Protein AF-A0AAW9SD68-F1 (afdb_monomer_lite)

Radius of gyration: 34.57 Å; chains: 1; bounding box: 86×66×109 Å

Sequence (290 aa):
MYHTTVKQLPLLVYLLFLGACGGKEFVKSPIDTLILEMDKEKNFTIILYDMDVEESFSDVYQHKYKLIKEKEDGTPYEEITEWYEVDEGLFNEHQDDMGMEIVSKVDGKVTKQTAPPGYSRYVGNDQYGKWATDSQGKSFWEFYGQYAFMSNMMGLMAGPVYRTYYVNYKYNYRGSRPYYGRTTSSGLPQYGSRSSVVAKQNPNNSFKNRVQSRVTRSSGPSSRTRSGSSSMTSTSQLKHSSPTRSSAGSSYNSGSSANSRSSSSVRTRSGSRYSSGSSTRSRSYSSGGK

Organism: NCBI:txid413964

Foldseek 3Di:
DDDDDPPPPDPVVVVVVPPPCPPDPDDPDVVVVVCVVCLVAQKKWKAQADWAWDDDPDIWTKTKIKMWGADPVRHIDIDIDDIDTDDPVVCVVQVFQHLWTQWIRHRSDIDRATEQFCLVPHFPDVVFFDWDADPVRWTFTDGDPSNNCSCVSSLVVVDTHTPVQSVCCVPPPPPHHHDQTDQDPQRFGCHGLQHVSSCPSCVPGPSSVVVNVVSVVVSPPPPPPPPDDPDDDDDDDDDDDDDDDDDDDDDDDDDDDDDDDDDDDDDDDDDDDDDDDDDDDDDDDDDDDD

pLDDT: mean 72.47, std 25.77, range [28.56, 97.69]

Structure (mmCIF, N/CA/C/O backbone):
data_AF-A0AAW9SD68-F1
#
_entry.id   AF-A0AAW9SD68-F1
#
loop_
_atom_site.group_PDB
_atom_site.id
_atom_site.type_symbol
_atom_site.label_atom_id
_atom_site.label_alt_id
_atom_site.label_comp_id
_atom_site.label_asym_id
_atom_site.label_entity_id
_atom_site.label_seq_id
_atom_site.pdbx_PDB_ins_code
_atom_site.Cartn_x
_atom_site.Cartn_y
_atom_site.Cartn_z
_atom_site.occupancy
_atom_site.B_iso_or_equiv
_atom_site.auth_seq_id
_atom_site.auth_comp_id
_atom_site.auth_asym_id
_atom_site.auth_atom_id
_atom_site.pdbx_PDB_model_num
ATOM 1 N N . MET A 1 1 ? -37.974 -31.276 70.966 1.00 40.56 1 MET A N 1
ATOM 2 C CA . MET A 1 1 ? -36.683 -31.428 70.262 1.00 40.56 1 MET A CA 1
ATOM 3 C C . MET A 1 1 ? -36.821 -30.766 68.903 1.00 40.56 1 MET A C 1
ATOM 5 O O . MET A 1 1 ? -37.573 -31.260 68.077 1.00 40.56 1 MET A O 1
ATOM 9 N N . TYR A 1 2 ? -36.197 -29.602 68.723 1.00 47.94 2 TYR A N 1
ATOM 10 C CA . TYR A 1 2 ? -36.253 -28.828 67.483 1.00 47.94 2 TYR A CA 1
ATOM 11 C C . TYR A 1 2 ? -35.096 -29.256 66.578 1.00 47.94 2 TYR A C 1
ATOM 13 O O . TYR A 1 2 ? -33.941 -29.049 66.938 1.00 47.94 2 TYR A O 1
ATOM 21 N N . HIS A 1 3 ? -35.398 -29.835 65.416 1.00 40.81 3 HIS A N 1
ATOM 22 C CA . HIS A 1 3 ? -34.421 -29.989 64.341 1.00 40.81 3 HIS A CA 1
ATOM 23 C C . HIS A 1 3 ? -34.772 -29.039 63.201 1.00 40.81 3 HIS A C 1
ATOM 25 O O . HIS A 1 3 ? -35.568 -29.338 62.318 1.00 40.81 3 HIS A O 1
ATOM 31 N N . THR A 1 4 ? -34.140 -27.872 63.249 1.00 55.84 4 THR A N 1
ATOM 32 C CA . THR A 1 4 ? -33.939 -26.985 62.108 1.00 55.84 4 THR A CA 1
ATOM 33 C C . THR A 1 4 ? -32.736 -27.504 61.323 1.00 55.84 4 THR A C 1
ATOM 35 O O . THR A 1 4 ? -31.697 -27.777 61.918 1.00 55.84 4 THR A O 1
ATOM 38 N N . THR A 1 5 ? -32.836 -27.621 60.000 1.00 48.69 5 THR A N 1
ATOM 39 C CA . THR A 1 5 ? -31.734 -27.308 59.066 1.00 48.69 5 THR A CA 1
ATOM 40 C C . THR A 1 5 ? -32.271 -27.322 57.637 1.00 48.69 5 THR A C 1
ATOM 42 O O . THR A 1 5 ? -32.296 -28.337 56.946 1.00 48.69 5 THR A O 1
ATOM 45 N N . VAL A 1 6 ? -32.724 -26.150 57.195 1.00 57.59 6 VAL A N 1
ATOM 46 C CA . VAL A 1 6 ? -33.072 -25.865 55.802 1.00 57.59 6 VAL A CA 1
ATOM 47 C C . VAL A 1 6 ? -31.772 -25.839 54.990 1.00 57.59 6 VAL A C 1
ATOM 49 O O . VAL A 1 6 ? -31.065 -24.838 54.954 1.00 57.59 6 VAL A O 1
ATOM 52 N N . LYS A 1 7 ? -31.424 -26.965 54.356 1.00 55.69 7 LYS A N 1
ATOM 53 C CA . LYS A 1 7 ? -30.389 -27.054 53.312 1.00 55.69 7 LYS A CA 1
ATOM 54 C C . LYS A 1 7 ? -31.032 -26.794 51.947 1.00 55.69 7 LYS A C 1
ATOM 56 O O . LYS A 1 7 ? -31.243 -27.714 51.168 1.00 55.69 7 LYS A O 1
ATOM 61 N N . GLN A 1 8 ? -31.385 -25.545 51.675 1.00 55.91 8 GLN A N 1
ATOM 62 C CA . GLN A 1 8 ? -31.920 -25.098 50.380 1.00 55.91 8 GLN A CA 1
ATOM 63 C C . GLN A 1 8 ? -31.126 -23.869 49.928 1.00 55.91 8 GLN A C 1
ATOM 65 O O . GLN A 1 8 ? -31.654 -22.769 49.827 1.00 55.91 8 GLN A O 1
ATOM 70 N N . LEU A 1 9 ? -29.811 -24.025 49.759 1.00 54.88 9 LEU A N 1
ATOM 71 C CA . LEU A 1 9 ? -28.944 -22.947 49.274 1.00 54.88 9 LEU A CA 1
ATOM 72 C C . LEU A 1 9 ? -27.671 -23.476 48.578 1.00 54.88 9 LEU A C 1
ATOM 74 O O . LEU A 1 9 ? -26.560 -23.184 49.009 1.00 54.88 9 LEU A O 1
ATOM 78 N N . PRO A 1 10 ? -27.810 -24.268 47.495 1.00 51.69 10 PRO A N 1
ATOM 79 C CA . PRO A 1 10 ? -26.763 -24.240 46.470 1.00 51.69 10 PRO A CA 1
ATOM 80 C C . PRO A 1 10 ? -27.298 -24.089 45.037 1.00 51.69 10 PRO A C 1
ATOM 82 O O . PRO A 1 10 ? -26.512 -24.123 44.098 1.00 51.69 10 PRO A O 1
ATOM 85 N N . LEU A 1 11 ? -28.611 -23.923 44.835 1.00 50.19 11 LEU A N 1
ATOM 86 C CA . LEU A 1 11 ? -29.196 -23.915 43.484 1.00 50.19 11 LEU A CA 1
ATOM 87 C C . LEU A 1 11 ? -29.270 -22.509 42.856 1.00 50.19 11 LEU A C 1
ATOM 89 O O . LEU A 1 11 ? -29.264 -22.378 41.637 1.00 50.19 11 LEU A O 1
ATOM 93 N N . LEU A 1 12 ? -29.251 -21.448 43.672 1.00 49.81 12 LEU A N 1
ATOM 94 C CA . LEU A 1 12 ? -29.355 -20.061 43.192 1.00 49.81 12 LEU A CA 1
ATOM 95 C C . LEU A 1 12 ? -28.022 -19.482 42.670 1.00 49.81 12 LEU A C 1
ATOM 97 O O . LEU A 1 12 ? -28.025 -18.550 41.875 1.00 49.81 12 LEU A O 1
ATOM 101 N N . VAL A 1 13 ? -26.880 -20.050 43.078 1.00 53.72 13 VAL A N 1
ATOM 102 C CA . VAL A 1 13 ? -25.539 -19.607 42.639 1.00 53.72 13 VAL A CA 1
ATOM 103 C C . VAL A 1 13 ? -25.184 -20.167 41.256 1.00 53.72 13 VAL A C 1
ATOM 105 O O . VAL A 1 13 ? -24.461 -19.529 40.498 1.00 53.72 13 VAL A O 1
ATOM 108 N N . TYR A 1 14 ? -25.745 -21.321 40.880 1.00 48.66 14 TYR A N 1
ATOM 109 C CA . TYR A 1 14 ? -25.496 -21.938 39.573 1.00 48.66 14 TYR A CA 1
ATOM 110 C C . TYR A 1 14 ? -26.257 -21.242 38.429 1.00 48.66 14 TYR A C 1
ATOM 112 O O . TYR A 1 14 ? -25.817 -21.274 37.283 1.00 48.66 14 TYR A O 1
ATOM 120 N N . LEU A 1 15 ? -27.360 -20.546 38.734 1.00 49.62 15 LEU A N 1
ATOM 121 C CA . LEU A 1 15 ? -28.141 -19.801 37.739 1.00 49.62 15 LEU A CA 1
ATOM 122 C C . LEU A 1 15 ? -27.525 -18.436 37.367 1.00 49.62 15 LEU A C 1
ATOM 124 O O . LEU A 1 15 ? -27.866 -17.875 36.330 1.00 49.62 15 LEU A O 1
ATOM 128 N N . LEU A 1 16 ? -26.602 -17.909 38.181 1.00 50.53 16 LEU A N 1
ATOM 129 C CA . LEU A 1 16 ? -25.946 -16.612 37.954 1.00 50.53 16 LEU A CA 1
ATOM 130 C C . LEU A 1 16 ? -24.744 -16.678 36.995 1.00 50.53 16 LEU A C 1
ATOM 132 O O . LEU A 1 16 ? -24.275 -15.639 36.542 1.00 50.53 16 LEU A O 1
ATOM 136 N N . PHE A 1 17 ? -24.272 -17.874 36.629 1.00 52.12 17 PHE A N 1
ATOM 137 C CA . PHE A 1 17 ? -23.142 -18.041 35.703 1.00 52.12 17 PHE A CA 1
ATOM 138 C C . PHE A 1 17 ? -23.535 -18.125 34.218 1.00 52.12 17 PHE A C 1
ATOM 140 O O . PHE A 1 17 ? -22.655 -18.152 33.362 1.00 52.12 17 PHE A O 1
ATOM 147 N N . LEU A 1 18 ? -24.830 -18.124 33.882 1.00 52.09 18 LEU A N 1
ATOM 148 C CA . LEU A 1 18 ? -25.300 -18.242 32.491 1.00 52.09 18 LEU A CA 1
ATOM 149 C C . LEU A 1 18 ? -25.565 -16.891 31.798 1.00 52.09 18 LEU A C 1
ATOM 151 O O . LEU A 1 18 ? -25.911 -16.867 30.622 1.00 52.09 18 LEU A O 1
ATOM 155 N N . GLY A 1 19 ? -25.380 -15.765 32.496 1.00 49.59 19 GLY A N 1
ATOM 156 C CA . GLY A 1 19 ? -25.661 -14.418 31.977 1.00 49.59 19 GLY A CA 1
ATOM 157 C C . GLY A 1 19 ? -24.461 -13.649 31.412 1.00 49.59 19 GLY A C 1
ATOM 158 O O . GLY A 1 19 ? -24.607 -12.477 31.085 1.00 49.59 19 GLY A O 1
ATOM 159 N N . ALA A 1 20 ? -23.274 -14.257 31.314 1.00 45.34 20 ALA A N 1
ATOM 160 C CA . ALA A 1 20 ? -22.038 -13.566 30.923 1.00 45.34 20 ALA A CA 1
ATOM 161 C C . ALA A 1 20 ? -21.628 -13.798 29.456 1.00 45.34 20 ALA A C 1
ATOM 163 O O . ALA A 1 20 ? -20.444 -13.787 29.129 1.00 45.34 20 ALA A O 1
ATOM 164 N N . CYS A 1 21 ? -22.592 -14.001 28.556 1.00 54.06 21 CYS A N 1
ATOM 165 C CA . CYS A 1 21 ? -22.346 -13.913 27.117 1.00 54.06 21 CYS A CA 1
ATOM 166 C C . CYS A 1 21 ? -22.818 -12.537 26.631 1.00 54.06 21 CYS A C 1
ATOM 168 O O . CYS A 1 21 ? -23.859 -12.397 25.996 1.00 54.06 21 CYS A O 1
ATOM 170 N N . GLY A 1 22 ? -22.070 -11.497 27.008 1.00 48.06 22 GLY A N 1
ATOM 171 C CA . GLY A 1 22 ? -22.194 -10.173 26.407 1.00 48.06 22 GLY A CA 1
ATOM 172 C C . GLY A 1 22 ? -21.680 -10.242 24.974 1.00 48.06 22 GLY A C 1
ATOM 173 O O . GLY A 1 22 ? -20.497 -10.021 24.729 1.00 48.06 22 GLY A O 1
ATOM 174 N N . GLY A 1 23 ? -22.546 -10.639 24.042 1.00 49.16 23 GLY A N 1
ATOM 175 C CA . GLY A 1 23 ? -22.230 -10.635 22.621 1.00 49.16 23 GLY A CA 1
ATOM 176 C C . GLY A 1 23 ? -22.002 -9.198 22.167 1.00 49.16 23 GLY A C 1
ATOM 177 O O . GLY A 1 23 ? -22.942 -8.407 22.167 1.00 49.16 23 GLY A O 1
ATOM 178 N N . LYS A 1 24 ? -20.758 -8.855 21.815 1.00 57.75 24 LYS A N 1
ATOM 179 C CA . LYS A 1 24 ? -20.466 -7.622 21.077 1.00 57.75 24 LYS A CA 1
ATOM 180 C C . LYS A 1 24 ? -21.286 -7.662 19.780 1.00 57.75 24 LYS A C 1
ATOM 182 O O . LYS A 1 24 ? -21.306 -8.690 19.102 1.00 57.75 24 LYS A O 1
ATOM 187 N N . GLU A 1 25 ? -22.005 -6.584 19.487 1.00 59.59 25 GLU A N 1
ATOM 188 C CA . GLU A 1 25 ? -22.801 -6.447 18.268 1.00 59.59 25 GLU A CA 1
ATOM 189 C C . GLU A 1 25 ? -21.899 -6.656 17.043 1.00 59.59 25 GLU A C 1
ATOM 191 O O . GLU A 1 25 ? -20.779 -6.147 16.988 1.00 59.59 25 GLU A O 1
ATOM 196 N N . PHE A 1 26 ? -22.344 -7.474 16.087 1.00 66.44 26 PHE A N 1
ATOM 197 C CA . PHE A 1 26 ? -21.574 -7.730 14.874 1.00 66.44 26 PHE A CA 1
ATOM 198 C C . PHE A 1 26 ? -21.591 -6.474 13.999 1.00 66.44 26 PHE A C 1
ATOM 200 O O . PHE A 1 26 ? -22.588 -6.183 13.337 1.00 66.44 26 PHE A O 1
ATOM 207 N N . VAL A 1 27 ? -20.480 -5.742 13.981 1.00 68.44 27 VAL A N 1
ATOM 208 C CA . VAL A 1 27 ? -20.281 -4.613 13.070 1.00 68.44 27 VAL A CA 1
ATOM 209 C C . VAL A 1 27 ? -19.807 -5.165 11.728 1.00 68.44 27 VAL A C 1
ATOM 211 O O . VAL A 1 27 ? -18.790 -5.853 11.639 1.00 68.44 27 VAL A O 1
ATOM 214 N N . LYS A 1 28 ? -20.561 -4.897 10.657 1.00 80.62 28 LYS A N 1
ATOM 215 C CA . LYS A 1 28 ? -20.176 -5.319 9.306 1.00 80.62 28 LYS A CA 1
ATOM 216 C C . LYS A 1 28 ? -18.882 -4.607 8.904 1.00 80.62 28 LYS A C 1
ATOM 218 O O . LYS A 1 28 ? -18.834 -3.381 8.911 1.00 80.62 28 LYS A O 1
ATOM 223 N N . SER A 1 29 ? -17.873 -5.367 8.474 1.00 91.38 29 SER A N 1
ATOM 224 C CA . SER A 1 29 ? -16.600 -4.791 8.034 1.00 91.38 29 SER A CA 1
ATOM 225 C C . SER A 1 29 ? -16.807 -3.798 6.875 1.00 91.38 29 SER A C 1
ATOM 227 O O . SER A 1 29 ? -17.372 -4.172 5.834 1.00 91.38 29 SER A O 1
ATOM 229 N N . PRO A 1 30 ? -16.333 -2.542 6.989 1.00 94.62 30 PRO A N 1
ATOM 230 C CA . PRO A 1 30 ? -16.399 -1.584 5.887 1.00 94.62 30 PRO A CA 1
ATOM 231 C C . PRO A 1 30 ? -15.562 -2.042 4.687 1.00 94.62 30 PRO A C 1
ATOM 233 O O . PRO A 1 30 ? -15.932 -1.767 3.551 1.00 94.62 30 PRO A O 1
ATOM 236 N N . ILE A 1 31 ? -14.497 -2.820 4.911 1.00 95.69 31 ILE A N 1
ATOM 237 C CA . ILE A 1 31 ? -13.671 -3.394 3.839 1.00 95.69 31 ILE A CA 1
ATOM 238 C C . ILE A 1 31 ? -14.511 -4.313 2.946 1.00 95.69 31 ILE A C 1
ATOM 240 O O . ILE A 1 31 ? -14.433 -4.221 1.723 1.00 95.69 31 ILE A O 1
ATOM 244 N N . ASP A 1 32 ? -15.343 -5.173 3.539 1.00 95.81 32 ASP A N 1
ATOM 245 C CA . ASP A 1 32 ? -16.224 -6.065 2.776 1.00 95.81 32 ASP A CA 1
ATOM 246 C C . ASP A 1 32 ? -17.269 -5.287 1.980 1.00 95.81 32 ASP A C 1
ATOM 248 O O . ASP A 1 32 ? -17.587 -5.649 0.849 1.00 95.81 32 ASP A O 1
ATOM 252 N N . THR A 1 33 ? -17.776 -4.194 2.549 1.00 95.88 33 THR A N 1
ATOM 253 C CA . THR A 1 33 ? -18.722 -3.314 1.857 1.00 95.88 33 THR A CA 1
ATOM 254 C C . THR A 1 33 ? -18.059 -2.640 0.653 1.00 95.88 33 THR A C 1
ATOM 256 O O . THR A 1 33 ? -18.592 -2.735 -0.449 1.00 95.88 33 THR A O 1
ATOM 259 N N . LEU A 1 34 ? -16.851 -2.093 0.817 1.00 97.44 34 LEU A N 1
ATOM 260 C CA . LEU A 1 34 ? -16.075 -1.492 -0.273 1.00 97.44 34 LEU A CA 1
ATOM 261 C C . LEU A 1 34 ? -15.740 -2.499 -1.388 1.00 97.44 34 LEU A C 1
ATOM 263 O O . LEU A 1 34 ? -15.820 -2.165 -2.569 1.00 97.44 34 LEU A O 1
ATOM 267 N N . ILE A 1 35 ? -15.389 -3.744 -1.040 1.00 97.44 35 ILE A N 1
ATOM 268 C CA . ILE A 1 35 ? -15.138 -4.808 -2.030 1.00 97.44 35 ILE A CA 1
ATOM 269 C C . ILE A 1 35 ? -16.389 -5.075 -2.875 1.00 97.44 35 ILE A C 1
ATOM 271 O O . ILE A 1 35 ? -16.274 -5.236 -4.090 1.00 97.44 35 ILE A O 1
ATOM 275 N N . LEU A 1 36 ? -17.564 -5.135 -2.243 1.00 96.56 36 LEU A N 1
ATOM 276 C CA . LEU A 1 36 ? -18.834 -5.389 -2.927 1.00 96.56 36 LEU A CA 1
ATOM 277 C C . LEU A 1 36 ? -19.251 -4.212 -3.816 1.00 96.56 36 LEU A C 1
ATOM 279 O O . LEU A 1 36 ? -19.691 -4.423 -4.944 1.00 96.56 36 LEU A O 1
ATOM 283 N N . GLU A 1 37 ? -19.088 -2.978 -3.339 1.00 96.31 37 GLU A N 1
ATOM 284 C CA . GLU A 1 37 ? -19.387 -1.766 -4.112 1.00 96.31 37 GLU A CA 1
ATOM 285 C C . GLU A 1 37 ? -18.522 -1.663 -5.376 1.00 96.31 37 GLU A C 1
ATOM 287 O O . GLU A 1 37 ? -19.006 -1.265 -6.436 1.00 96.31 37 GLU A O 1
ATOM 292 N N . MET A 1 38 ? -17.262 -2.095 -5.286 1.00 96.50 38 MET A N 1
ATOM 293 C CA . MET A 1 38 ? -16.314 -2.124 -6.401 1.00 96.50 38 MET A CA 1
ATOM 294 C C . MET A 1 38 ? -16.294 -3.463 -7.155 1.00 96.50 38 MET A C 1
ATOM 296 O O . MET A 1 38 ? -15.348 -3.734 -7.893 1.00 96.50 38 MET A O 1
ATOM 300 N N . ASP A 1 39 ? -17.302 -4.332 -7.020 1.00 95.62 39 ASP A N 1
ATOM 301 C CA . ASP A 1 39 ? -17.252 -5.663 -7.647 1.00 95.62 39 ASP A CA 1
ATOM 302 C C . ASP A 1 39 ? -17.138 -5.604 -9.184 1.00 95.62 39 ASP A C 1
ATOM 304 O O . ASP A 1 39 ? -16.442 -6.415 -9.800 1.00 95.62 39 ASP A O 1
ATOM 308 N N . LYS A 1 40 ? -17.734 -4.584 -9.808 1.00 94.69 40 LYS A N 1
ATOM 309 C CA . LYS A 1 40 ? -17.635 -4.357 -11.260 1.00 94.69 40 LYS A CA 1
ATOM 310 C C . LYS A 1 40 ? -16.232 -3.951 -11.715 1.00 94.69 40 LYS A C 1
ATOM 312 O O . LYS A 1 40 ? -15.909 -4.118 -12.889 1.00 94.69 40 LYS A O 1
ATOM 317 N N . GLU A 1 41 ? -15.403 -3.443 -10.808 1.00 94.62 41 GLU A N 1
ATOM 318 C CA . GLU A 1 41 ? -14.031 -3.074 -11.121 1.00 94.62 41 GLU A CA 1
ATOM 319 C C . GLU A 1 41 ? -13.200 -4.336 -11.355 1.00 94.62 41 GLU A C 1
ATOM 321 O O . GLU A 1 41 ? -13.146 -5.257 -10.527 1.00 94.62 41 GLU A O 1
ATOM 326 N N . LYS A 1 42 ? -12.508 -4.380 -12.497 1.00 93.88 42 LYS A N 1
ATOM 327 C CA . LYS A 1 42 ? -11.589 -5.481 -12.806 1.00 93.88 42 LYS A CA 1
ATOM 328 C C . LYS A 1 42 ? -10.365 -5.448 -11.889 1.00 93.88 42 LYS A C 1
ATOM 330 O O . LYS A 1 42 ? -9.875 -6.507 -11.485 1.00 93.88 42 LYS A O 1
ATOM 335 N N . ASN A 1 43 ? -9.894 -4.240 -11.579 1.00 95.19 43 ASN A N 1
ATOM 336 C CA . ASN A 1 43 ? -8.716 -3.980 -10.769 1.00 95.19 43 ASN A CA 1
ATOM 337 C C . ASN A 1 43 ? -9.007 -2.882 -9.744 1.00 95.19 43 ASN A C 1
ATOM 339 O O . ASN A 1 43 ? -9.491 -1.814 -10.109 1.00 95.19 43 ASN A O 1
ATOM 343 N N . PHE A 1 44 ? -8.655 -3.122 -8.482 1.00 97.00 44 PHE A N 1
ATOM 344 C CA . PHE A 1 44 ? -8.626 -2.074 -7.464 1.00 97.00 44 PHE A CA 1
ATOM 345 C C . PHE A 1 44 ? -7.626 -2.399 -6.355 1.00 97.00 44 PHE A C 1
ATOM 347 O O . PHE A 1 44 ? -7.278 -3.559 -6.136 1.00 97.00 44 PHE A O 1
ATOM 354 N N . THR A 1 45 ? -7.219 -1.383 -5.605 1.00 97.38 45 THR A N 1
ATOM 355 C CA . THR A 1 45 ? -6.451 -1.527 -4.365 1.00 97.38 45 THR A CA 1
ATOM 356 C C . THR A 1 45 ? -7.125 -0.719 -3.264 1.00 97.38 45 THR A C 1
ATOM 358 O O . THR A 1 45 ? -7.473 0.438 -3.482 1.00 97.38 45 THR A O 1
ATOM 361 N N . ILE A 1 46 ? -7.271 -1.305 -2.076 1.00 97.69 46 ILE A N 1
ATOM 362 C CA . ILE A 1 46 ? -7.671 -0.605 -0.852 1.00 97.69 46 ILE A CA 1
ATOM 363 C C . ILE A 1 46 ? -6.426 -0.457 0.015 1.00 97.69 46 ILE A C 1
ATOM 365 O O . ILE A 1 46 ? -5.844 -1.450 0.459 1.00 97.69 46 ILE A O 1
ATOM 369 N N . ILE A 1 47 ? -6.018 0.787 0.238 1.00 96.69 47 ILE A N 1
ATOM 370 C CA . ILE A 1 47 ? -4.930 1.160 1.138 1.00 96.69 47 ILE A CA 1
ATOM 371 C C . ILE A 1 47 ? -5.543 1.648 2.446 1.00 96.69 47 ILE A C 1
ATOM 373 O O . ILE A 1 47 ? -6.440 2.495 2.423 1.00 96.69 47 ILE A O 1
ATOM 377 N N . LEU A 1 48 ? -5.040 1.159 3.579 1.00 96.31 48 LEU A N 1
ATOM 378 C CA . LEU A 1 48 ? -5.372 1.720 4.885 1.00 96.31 48 LEU A CA 1
ATOM 379 C C . LEU A 1 48 ? -4.714 3.093 4.999 1.00 96.31 48 LEU A C 1
ATOM 381 O O . LEU A 1 48 ? -3.518 3.207 5.250 1.00 96.31 48 LEU A O 1
ATOM 385 N N . TYR A 1 49 ? -5.477 4.137 4.709 1.00 94.25 49 TYR A N 1
ATOM 386 C CA . TYR A 1 49 ? -4.948 5.485 4.562 1.00 94.25 49 TYR A CA 1
ATOM 387 C C . TYR A 1 49 ? -4.678 6.132 5.913 1.00 94.25 49 TYR A C 1
ATOM 389 O O . TYR A 1 49 ? -3.644 6.778 6.083 1.00 94.25 49 TYR A O 1
ATOM 397 N N . ASP A 1 50 ? -5.595 5.948 6.860 1.00 93.06 50 ASP A N 1
ATOM 398 C CA . ASP A 1 50 ? -5.446 6.452 8.216 1.00 93.06 50 ASP A CA 1
ATOM 399 C C . ASP A 1 50 ? -6.251 5.620 9.225 1.00 93.06 50 ASP A C 1
ATOM 401 O O . ASP A 1 50 ? -7.155 4.871 8.849 1.00 93.06 50 ASP A O 1
ATOM 405 N N . MET A 1 51 ? -5.908 5.747 10.505 1.00 92.19 51 MET A N 1
ATOM 406 C CA . MET A 1 51 ? -6.610 5.105 11.622 1.00 92.19 51 MET A CA 1
ATOM 407 C C . MET A 1 51 ? -6.689 6.074 12.795 1.00 92.19 51 MET A C 1
ATOM 409 O O . MET A 1 51 ? -5.723 6.798 13.043 1.00 92.19 51 MET A O 1
ATOM 413 N N . ASP A 1 52 ? -7.786 6.059 13.545 1.00 91.88 52 ASP A N 1
ATOM 414 C CA . ASP A 1 52 ? -7.870 6.774 14.817 1.00 91.88 52 ASP A CA 1
ATOM 415 C C . ASP A 1 52 ? -8.698 6.007 15.851 1.00 91.88 52 ASP A C 1
ATOM 417 O O . ASP A 1 52 ? -9.467 5.104 15.517 1.00 91.88 52 ASP A O 1
ATOM 421 N N . VAL A 1 53 ? -8.499 6.358 17.118 1.00 89.88 53 VAL A N 1
ATOM 422 C CA . VAL A 1 53 ? -9.338 5.896 18.223 1.00 89.88 53 VAL A CA 1
ATOM 423 C C . VAL A 1 53 ? -9.706 7.080 19.102 1.00 89.88 53 VAL A C 1
ATOM 425 O O . VAL A 1 53 ? -8.824 7.733 19.682 1.00 89.88 53 VAL A O 1
ATOM 428 N N . GLU A 1 54 ? -11.008 7.338 19.186 1.00 87.75 54 GLU A N 1
ATOM 429 C CA . GLU A 1 54 ? -11.597 8.313 20.095 1.00 87.75 54 GLU A CA 1
ATOM 430 C C . GLU A 1 54 ? -11.806 7.639 21.456 1.00 87.75 54 GLU A C 1
ATOM 432 O O . GLU A 1 54 ? -12.689 6.800 21.626 1.00 87.75 54 GLU A O 1
ATOM 437 N N . GLU A 1 55 ? -10.949 7.981 22.421 1.00 82.44 55 GLU A N 1
ATOM 438 C CA . GLU A 1 55 ? -11.029 7.467 23.791 1.00 82.44 55 GLU A CA 1
ATOM 439 C C . GLU A 1 55 ? -12.070 8.289 24.576 1.00 82.44 55 GLU A C 1
ATOM 441 O O . GLU A 1 55 ? -11.887 9.486 24.816 1.00 82.44 55 GLU A O 1
ATOM 446 N N . SER A 1 56 ? -13.175 7.652 24.967 1.00 81.06 56 SER A N 1
ATOM 447 C CA . SER A 1 56 ? -14.259 8.253 25.761 1.00 81.06 56 SER A CA 1
ATOM 448 C C . SER A 1 56 ? -14.751 7.252 26.820 1.00 81.06 56 SER A C 1
ATOM 450 O O . SER A 1 56 ? -13.979 6.434 27.310 1.00 81.06 56 SER A O 1
ATOM 452 N N . PHE A 1 57 ? -16.028 7.290 27.213 1.00 76.94 57 PHE A N 1
ATOM 453 C CA . PHE A 1 57 ? -16.628 6.245 28.060 1.00 76.94 57 PHE A CA 1
ATOM 454 C C . PHE A 1 57 ? -16.725 4.882 27.349 1.00 76.94 57 PHE A C 1
ATOM 456 O O . PHE A 1 57 ? -16.789 3.850 28.015 1.00 76.94 57 PHE A O 1
ATOM 463 N N . SER A 1 58 ? -16.726 4.889 26.014 1.00 83.62 58 SER A N 1
ATOM 464 C CA . SER A 1 58 ? -16.533 3.733 25.139 1.00 83.62 58 SER A CA 1
ATOM 465 C C . SER A 1 58 ? -15.595 4.160 24.018 1.00 83.62 58 SER A C 1
ATOM 467 O O . SER A 1 58 ? -15.796 5.235 23.449 1.00 83.62 58 SER A O 1
ATOM 469 N N . ASP A 1 59 ? -14.594 3.338 23.715 1.00 88.06 59 ASP A N 1
ATOM 470 C CA . ASP A 1 59 ? -13.671 3.599 22.612 1.00 88.06 59 ASP A CA 1
ATOM 471 C C . ASP A 1 59 ? -14.402 3.456 21.272 1.00 88.06 59 ASP A C 1
ATOM 473 O O . ASP A 1 59 ? -15.147 2.493 21.070 1.00 88.06 59 ASP A O 1
ATOM 477 N N . VAL A 1 60 ? -14.169 4.401 20.360 1.00 90.25 60 VAL A N 1
ATOM 478 C CA . VAL A 1 60 ? -14.646 4.337 18.971 1.00 90.25 60 VAL A CA 1
ATOM 479 C C . VAL A 1 60 ? -13.437 4.188 18.058 1.00 90.25 60 VAL A C 1
ATOM 481 O O . VAL A 1 60 ? -12.595 5.085 17.975 1.00 90.25 60 VAL A O 1
ATOM 484 N N . TYR A 1 61 ? -13.341 3.043 17.384 1.00 92.25 61 TYR A N 1
ATOM 485 C CA . TYR A 1 61 ? -12.248 2.728 16.468 1.00 92.25 61 TYR A CA 1
ATOM 486 C C . TYR A 1 61 ? -12.637 3.104 15.045 1.00 92.25 61 TYR A C 1
ATOM 488 O O . TYR A 1 61 ? -13.717 2.753 14.575 1.00 92.25 61 TYR A O 1
ATOM 496 N N . GLN A 1 62 ? -11.753 3.806 14.341 1.00 94.00 62 GLN A N 1
ATOM 497 C CA . GLN A 1 62 ? -12.054 4.344 13.021 1.00 94.00 62 GLN A CA 1
ATOM 498 C C . GLN A 1 62 ? -10.935 4.061 12.026 1.00 94.00 62 GLN A C 1
ATOM 500 O O . GLN A 1 62 ? -9.751 4.224 12.329 1.00 94.00 62 GLN A O 1
ATOM 505 N N . HIS A 1 63 ? -11.317 3.703 10.802 1.00 95.81 63 HIS A N 1
ATOM 506 C CA . HIS A 1 63 ? -10.424 3.578 9.653 1.00 95.81 63 HIS A CA 1
ATOM 507 C C . HIS A 1 63 ? -10.808 4.564 8.550 1.00 95.81 63 HIS A C 1
ATOM 509 O O . HIS A 1 63 ? -11.985 4.833 8.310 1.00 95.81 63 HIS A O 1
ATOM 515 N N . LYS A 1 64 ? -9.802 5.035 7.816 1.00 95.94 64 LYS A N 1
ATOM 516 C CA . LYS A 1 64 ? -9.956 5.782 6.568 1.00 95.94 64 LYS A CA 1
ATOM 517 C C . LYS A 1 64 ? -9.206 5.060 5.464 1.00 95.94 64 LYS A C 1
ATOM 519 O O . LYS A 1 64 ? -8.076 4.617 5.676 1.00 95.94 64 LYS A O 1
ATOM 524 N N . TYR A 1 65 ? -9.793 4.969 4.276 1.00 96.94 65 TYR A N 1
ATOM 525 C CA . TYR A 1 65 ? -9.214 4.212 3.172 1.00 96.94 65 TYR A CA 1
ATOM 526 C C . TYR A 1 65 ? -8.886 5.108 1.981 1.00 96.94 65 TYR A C 1
ATOM 528 O O . TYR A 1 65 ? -9.536 6.121 1.728 1.00 96.94 65 TYR A O 1
ATOM 536 N N . LYS A 1 66 ? -7.861 4.707 1.231 1.00 96.19 66 LYS A N 1
ATOM 537 C CA . LYS A 1 66 ? -7.571 5.226 -0.103 1.00 96.19 66 LYS A CA 1
ATOM 538 C C . LYS A 1 66 ? -7.808 4.101 -1.097 1.00 96.19 66 LYS A C 1
ATOM 540 O O . LYS A 1 66 ? -7.170 3.052 -1.018 1.00 96.19 66 LYS A O 1
ATOM 545 N N . LEU A 1 67 ? -8.708 4.339 -2.034 1.00 97.12 67 LEU A N 1
ATOM 546 C CA . LEU A 1 67 ? -9.048 3.427 -3.111 1.00 97.12 67 LEU A CA 1
ATOM 547 C C . LEU A 1 67 ? -8.234 3.820 -4.338 1.00 97.12 67 LEU A C 1
ATOM 549 O O . LEU A 1 67 ? -8.218 4.988 -4.712 1.00 97.12 67 LEU A O 1
ATOM 553 N N . ILE A 1 68 ? -7.569 2.859 -4.969 1.00 96.38 68 ILE A N 1
ATOM 554 C CA . ILE A 1 68 ? -6.949 3.043 -6.283 1.00 96.38 68 ILE A CA 1
ATOM 555 C C . ILE A 1 68 ? -7.722 2.187 -7.276 1.00 96.38 68 ILE A C 1
ATOM 557 O O . ILE A 1 68 ? -7.749 0.966 -7.132 1.00 96.38 68 ILE A O 1
ATOM 561 N N . LYS A 1 69 ? -8.314 2.826 -8.282 1.00 95.50 69 LYS A N 1
ATOM 562 C CA . LYS A 1 69 ? -9.096 2.198 -9.359 1.00 95.50 69 LYS A CA 1
ATOM 563 C C . LYS A 1 69 ? -8.491 2.545 -10.717 1.00 95.50 69 LYS A C 1
ATOM 565 O O . LYS A 1 69 ? -7.619 3.409 -10.803 1.00 95.50 69 LYS A O 1
ATOM 570 N N . GLU A 1 70 ? -8.951 1.890 -11.776 1.00 93.94 70 GLU A N 1
ATOM 571 C CA . GLU A 1 70 ? -8.547 2.172 -13.158 1.00 93.94 70 GLU A CA 1
ATOM 572 C C . GLU A 1 70 ? -9.737 2.764 -13.929 1.00 93.94 70 GLU A C 1
ATOM 574 O O . GLU A 1 70 ? -10.871 2.322 -13.768 1.00 93.94 70 GLU A O 1
ATOM 579 N N . LYS A 1 71 ? -9.501 3.789 -14.753 1.00 92.75 71 LYS A N 1
ATOM 580 C CA . LYS A 1 71 ? -10.495 4.261 -15.730 1.00 92.75 71 LYS A CA 1
ATOM 581 C C . LYS A 1 71 ? -10.627 3.249 -16.874 1.00 92.75 71 LYS A C 1
ATOM 583 O O . LYS A 1 71 ? -9.814 2.336 -16.997 1.00 92.75 71 LYS A O 1
ATOM 588 N N . GLU A 1 72 ? -11.593 3.456 -17.769 1.00 89.19 72 GLU A N 1
ATOM 589 C CA . GLU A 1 72 ? -11.772 2.613 -18.964 1.00 89.19 72 GLU A CA 1
ATOM 590 C C . GLU A 1 72 ? -10.514 2.533 -19.848 1.00 89.19 72 GLU A C 1
ATOM 592 O O . GLU A 1 72 ? -10.246 1.499 -20.455 1.00 89.19 72 GLU A O 1
ATOM 597 N N . ASP A 1 73 ? -9.706 3.598 -19.878 1.00 88.44 73 ASP A N 1
ATOM 598 C CA . ASP A 1 73 ? -8.432 3.658 -20.607 1.00 88.44 73 ASP A CA 1
ATOM 599 C C . ASP A 1 73 ? -7.247 3.003 -19.861 1.00 88.44 73 ASP A C 1
ATOM 601 O O . ASP A 1 73 ? -6.116 3.018 -20.347 1.00 88.44 73 ASP A O 1
ATOM 605 N N . GLY A 1 74 ? -7.489 2.424 -18.680 1.00 86.25 74 GLY A N 1
ATOM 606 C CA . GLY A 1 74 ? -6.483 1.792 -17.826 1.00 86.25 74 GLY A CA 1
ATOM 607 C C . GLY A 1 74 ? -5.682 2.761 -16.951 1.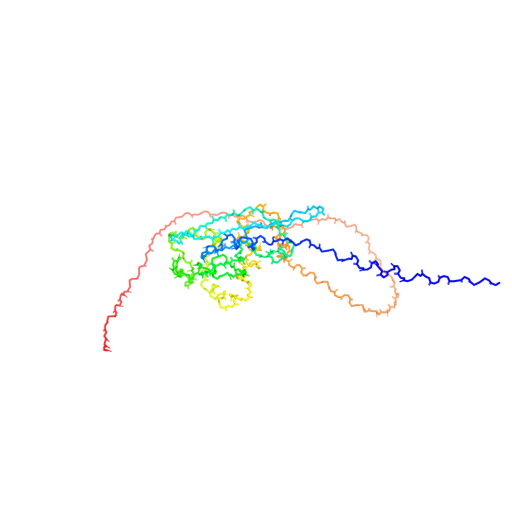00 86.25 74 GLY A C 1
ATOM 608 O O . GLY A 1 74 ? -4.789 2.318 -16.221 1.00 86.25 74 GLY A O 1
ATOM 609 N N . THR A 1 75 ? -5.976 4.065 -16.992 1.00 91.06 75 THR A N 1
ATOM 610 C CA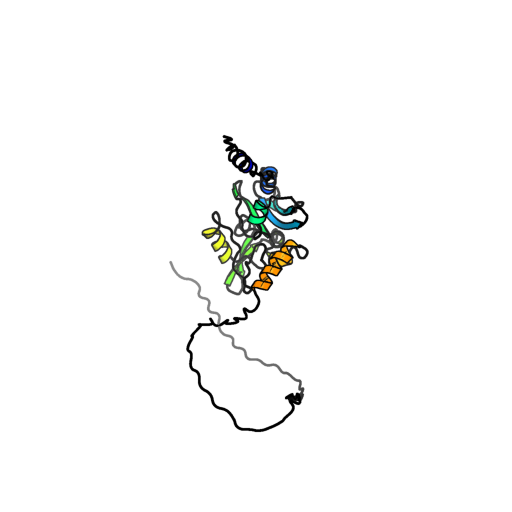 . THR A 1 75 ? -5.299 5.075 -16.170 1.00 91.06 75 THR A CA 1
ATOM 611 C C . THR A 1 75 ? -5.714 4.942 -14.703 1.00 91.06 75 THR A C 1
ATOM 613 O O . THR A 1 75 ? -6.905 5.071 -14.398 1.00 91.06 75 THR A O 1
ATOM 616 N N . PRO A 1 76 ? -4.764 4.746 -13.769 1.00 94.12 76 PRO A N 1
ATOM 617 C CA . PRO A 1 76 ? -5.082 4.684 -12.349 1.00 94.12 76 PRO A CA 1
ATOM 618 C C . PRO A 1 76 ? -5.524 6.040 -11.787 1.00 94.12 76 PRO A C 1
ATOM 620 O O . PRO A 1 76 ? -4.982 7.080 -12.162 1.00 94.12 76 PRO A O 1
ATOM 623 N N . TYR A 1 77 ? -6.461 6.036 -10.844 1.00 94.62 77 TYR A N 1
ATOM 624 C CA . TYR A 1 77 ? -6.865 7.217 -10.081 1.00 94.62 77 TYR A CA 1
ATOM 625 C C . TYR A 1 77 ? -7.149 6.851 -8.622 1.00 94.62 77 TYR A C 1
ATOM 627 O O . TYR A 1 77 ? -7.463 5.697 -8.322 1.00 94.62 77 TYR A O 1
ATOM 635 N N . GLU A 1 78 ? -7.019 7.832 -7.724 1.00 94.94 78 GLU A N 1
ATOM 636 C CA . GLU A 1 78 ? -7.298 7.658 -6.297 1.00 94.94 78 GLU A CA 1
ATOM 637 C C . GLU A 1 78 ? -8.608 8.313 -5.862 1.00 94.94 78 GLU A C 1
ATOM 639 O O . GLU A 1 78 ? -9.023 9.338 -6.401 1.00 94.94 78 GLU A O 1
ATOM 644 N N . GLU A 1 79 ? -9.216 7.725 -4.839 1.00 96.00 79 GLU A N 1
ATOM 645 C CA . GLU A 1 79 ? -10.354 8.258 -4.101 1.00 96.00 79 GLU A CA 1
ATOM 646 C C . GLU A 1 79 ? -10.110 8.017 -2.608 1.00 96.00 79 GLU A C 1
ATOM 648 O O . GLU A 1 79 ? -9.723 6.918 -2.209 1.00 96.00 79 GLU A O 1
ATOM 653 N N . ILE A 1 80 ? -10.282 9.044 -1.777 1.00 95.56 80 ILE A N 1
ATOM 654 C CA . ILE A 1 80 ? -10.157 8.923 -0.320 1.00 95.56 80 ILE A CA 1
ATOM 655 C C . ILE A 1 80 ? -11.565 8.842 0.253 1.00 95.56 80 ILE A C 1
ATOM 657 O O . ILE A 1 80 ? -12.395 9.697 -0.041 1.00 95.56 80 ILE A O 1
ATOM 661 N N . THR A 1 81 ? -11.818 7.828 1.071 1.00 97.00 81 THR A N 1
ATOM 662 C CA . THR A 1 81 ? -13.125 7.631 1.693 1.00 97.00 81 THR A CA 1
ATOM 663 C C . THR A 1 81 ? -13.341 8.583 2.864 1.00 97.00 81 THR A C 1
ATOM 665 O O . THR A 1 81 ? -12.395 9.167 3.398 1.00 97.00 81 THR A O 1
ATOM 668 N N . GLU A 1 82 ? -14.580 8.658 3.341 1.00 95.75 82 GLU A N 1
ATOM 669 C CA . GLU A 1 82 ? -14.860 9.137 4.695 1.00 95.75 82 GLU A CA 1
ATOM 670 C C . GLU A 1 82 ? -14.315 8.161 5.755 1.00 95.75 82 GLU A C 1
ATOM 672 O O . GLU A 1 82 ? -13.791 7.084 5.438 1.00 95.75 82 GLU A O 1
ATOM 677 N N . TRP A 1 83 ? -14.392 8.564 7.023 1.00 95.38 83 TRP A N 1
ATOM 678 C CA . TRP A 1 83 ? -14.084 7.689 8.152 1.00 95.38 83 TRP A CA 1
ATOM 679 C C . TRP A 1 83 ? -15.180 6.637 8.333 1.00 95.38 83 TRP A C 1
ATOM 681 O O . TRP A 1 83 ? -16.367 6.957 8.303 1.00 95.38 83 TRP A O 1
ATOM 691 N N . TYR A 1 84 ? -14.770 5.394 8.561 1.00 95.56 84 TYR A N 1
ATOM 692 C CA . TYR A 1 84 ? -15.653 4.296 8.933 1.00 95.56 84 TYR A CA 1
ATOM 693 C C . TYR A 1 84 ? -15.348 3.857 10.352 1.00 95.56 84 TYR A C 1
ATOM 695 O O . TYR A 1 84 ? -14.189 3.591 10.674 1.00 95.56 84 TYR A O 1
ATOM 703 N N . GLU A 1 85 ? -16.389 3.716 11.164 1.00 94.00 85 GLU A N 1
ATOM 704 C CA . GLU A 1 85 ? -16.289 2.976 12.414 1.00 94.00 85 GLU A CA 1
ATOM 705 C C . GLU A 1 85 ? -16.018 1.495 12.113 1.00 94.00 85 GLU A C 1
ATOM 707 O O . GLU A 1 85 ? -16.575 0.912 11.176 1.00 94.00 85 GLU A O 1
ATOM 712 N N . VAL A 1 86 ? -15.114 0.904 12.882 1.00 93.62 86 VAL A N 1
ATOM 713 C CA . VAL A 1 86 ? -14.730 -0.503 12.795 1.00 93.62 86 VAL A CA 1
ATOM 714 C C . VAL A 1 86 ? -14.800 -1.132 14.174 1.00 93.62 86 VAL A C 1
ATOM 716 O O . VAL A 1 86 ? -14.693 -0.450 15.191 1.00 93.62 86 VAL A O 1
ATOM 719 N N . ASP A 1 87 ? -14.949 -2.450 14.224 1.00 92.06 87 ASP A N 1
ATOM 720 C CA . ASP A 1 87 ? -14.787 -3.151 15.485 1.00 92.06 87 ASP A CA 1
ATOM 721 C C . ASP A 1 87 ? -13.314 -3.156 15.935 1.00 92.06 87 ASP A C 1
ATOM 723 O O . ASP A 1 87 ? -12.371 -3.076 15.141 1.00 92.06 87 ASP A O 1
ATOM 727 N N . GLU A 1 88 ? -13.124 -3.296 17.244 1.00 91.06 88 GLU A N 1
ATOM 728 C CA . GLU A 1 88 ? -11.813 -3.369 17.894 1.00 91.06 88 GLU A CA 1
ATOM 729 C C . GLU A 1 88 ? -10.914 -4.477 17.310 1.00 91.06 88 GLU A C 1
ATOM 731 O O . GLU A 1 88 ? -9.692 -4.326 17.248 1.00 91.06 88 GLU A O 1
ATOM 736 N N . GLY A 1 89 ? -11.496 -5.606 16.890 1.00 92.00 89 GLY A N 1
ATOM 737 C CA . GLY A 1 89 ? -10.756 -6.731 16.325 1.00 92.00 89 GLY A CA 1
ATOM 738 C C . GLY A 1 89 ? -10.107 -6.354 15.000 1.00 92.00 89 GLY A C 1
ATOM 739 O O . GLY A 1 89 ? -8.893 -6.508 14.850 1.00 92.00 89 GLY A O 1
ATOM 740 N N . LEU A 1 90 ? -10.896 -5.786 14.086 1.00 93.44 90 LEU A N 1
ATOM 741 C CA . LEU A 1 90 ? -10.413 -5.302 12.794 1.00 93.44 90 LEU A CA 1
ATOM 742 C C . LEU A 1 90 ? -9.395 -4.162 12.945 1.00 93.44 90 LEU A C 1
ATOM 744 O O . LEU A 1 90 ? -8.405 -4.110 12.213 1.00 93.44 90 LEU A O 1
ATOM 748 N N . PHE A 1 91 ? -9.607 -3.266 13.913 1.00 94.31 91 PHE A N 1
ATOM 749 C CA . PHE A 1 91 ? -8.651 -2.204 14.224 1.00 94.31 91 PHE A CA 1
ATOM 750 C C . PHE A 1 91 ? -7.301 -2.765 14.682 1.00 94.31 91 PHE A C 1
ATOM 752 O O . PHE A 1 91 ?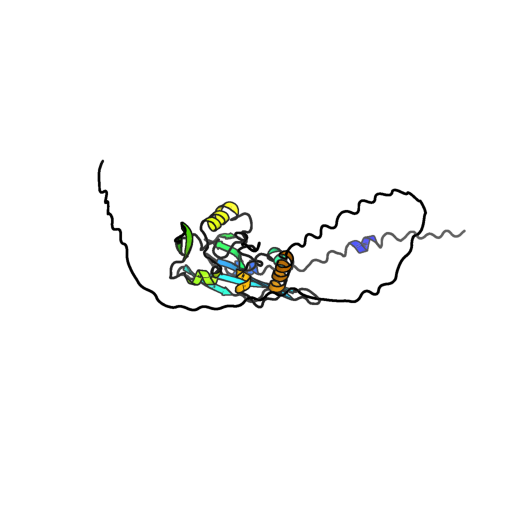 -6.243 -2.382 14.177 1.00 94.31 91 PHE A O 1
ATOM 759 N N . ASN A 1 92 ? -7.327 -3.715 15.618 1.00 93.38 92 ASN A N 1
ATOM 760 C CA . ASN A 1 92 ? -6.123 -4.332 16.164 1.00 93.38 92 ASN A CA 1
ATOM 761 C C . ASN A 1 92 ? -5.385 -5.207 15.144 1.00 93.38 92 ASN A C 1
ATOM 763 O O . ASN A 1 92 ? -4.152 -5.249 15.178 1.00 93.38 92 ASN A O 1
ATOM 767 N N . GLU A 1 93 ? -6.110 -5.879 14.245 1.00 94.31 93 GLU A N 1
ATOM 768 C CA . GLU A 1 93 ? -5.537 -6.657 13.139 1.00 94.31 93 GLU A CA 1
ATOM 769 C C . GLU A 1 93 ? -4.659 -5.782 12.236 1.00 94.31 93 GLU A C 1
ATOM 771 O O . GLU A 1 93 ? -3.565 -6.193 11.851 1.00 94.31 93 GLU A O 1
ATOM 776 N N . HIS A 1 94 ? -5.097 -4.550 11.965 1.00 95.62 94 HIS A N 1
ATOM 777 C CA . HIS A 1 94 ? -4.444 -3.646 11.020 1.00 95.62 94 HIS A CA 1
ATOM 778 C C . HIS A 1 94 ? -3.650 -2.497 11.662 1.00 95.62 94 HIS A C 1
ATOM 780 O O . HIS A 1 94 ? -3.180 -1.603 10.958 1.00 95.62 94 HIS A O 1
ATOM 786 N N . GLN A 1 95 ? -3.421 -2.522 12.977 1.00 93.94 95 GLN A N 1
ATOM 787 C CA . GLN A 1 95 ? -2.728 -1.441 13.696 1.00 93.94 95 GLN A CA 1
ATOM 788 C C . GLN A 1 95 ? -1.321 -1.119 13.155 1.00 93.94 95 GLN A C 1
ATOM 790 O O . GLN A 1 95 ? -0.848 0.013 13.288 1.00 93.94 95 GLN A O 1
ATOM 795 N N . ASP A 1 96 ? -0.648 -2.092 12.534 1.00 93.88 96 ASP A N 1
ATOM 796 C CA . ASP A 1 96 ? 0.681 -1.948 11.924 1.00 93.88 96 ASP A CA 1
ATOM 797 C C . ASP A 1 96 ? 0.630 -1.682 10.403 1.00 93.88 96 ASP A C 1
ATOM 799 O O . ASP A 1 96 ? 1.668 -1.431 9.782 1.00 93.88 96 ASP A O 1
ATOM 803 N N . ASP A 1 97 ? -0.563 -1.659 9.804 1.00 95.50 97 ASP A N 1
ATOM 804 C CA . ASP A 1 97 ? -0.784 -1.681 8.354 1.00 95.50 97 ASP A CA 1
ATOM 805 C C . ASP A 1 97 ? -1.120 -0.309 7.756 1.00 95.50 97 ASP A C 1
ATOM 807 O O . ASP A 1 97 ? -1.416 -0.203 6.566 1.00 95.50 97 ASP A O 1
ATOM 811 N N . MET A 1 98 ? -1.056 0.776 8.529 1.00 93.50 98 MET A N 1
ATOM 812 C CA . MET A 1 98 ? -1.312 2.113 7.991 1.00 93.50 98 MET A CA 1
ATOM 813 C C . MET A 1 98 ? -0.321 2.432 6.862 1.00 93.50 98 MET A C 1
ATOM 815 O O . MET A 1 98 ? 0.878 2.155 6.946 1.00 93.50 98 MET A O 1
ATOM 819 N N . GLY A 1 99 ? -0.834 3.005 5.779 1.00 92.50 99 GLY A N 1
ATOM 820 C CA . GLY A 1 99 ? -0.107 3.244 4.539 1.00 92.50 99 GLY A CA 1
ATOM 821 C C . GLY A 1 99 ? 0.164 1.986 3.711 1.00 92.50 99 GLY A C 1
ATOM 822 O O . GLY A 1 99 ? 0.928 2.079 2.755 1.00 92.50 99 GLY A O 1
ATOM 823 N N . MET A 1 100 ? -0.413 0.829 4.050 1.00 95.50 100 MET A N 1
ATOM 824 C CA . MET A 1 100 ? -0.284 -0.424 3.294 1.00 95.50 100 MET A CA 1
ATOM 825 C C . MET A 1 100 ? -1.533 -0.713 2.472 1.00 95.50 100 MET A C 1
ATOM 827 O O . MET A 1 100 ? -2.639 -0.326 2.845 1.00 95.50 100 MET A O 1
ATOM 831 N N . GLU A 1 101 ? -1.366 -1.451 1.375 1.00 96.25 101 GLU A N 1
ATOM 832 C CA . GLU A 1 101 ? -2.489 -2.165 0.766 1.00 96.25 101 GLU A CA 1
ATOM 833 C C . GLU A 1 101 ? -2.956 -3.219 1.758 1.00 96.25 101 GLU A C 1
ATOM 835 O O . GLU A 1 101 ? -2.122 -3.967 2.254 1.00 96.25 101 GLU A O 1
ATOM 840 N N . ILE A 1 102 ? -4.256 -3.297 2.015 1.00 97.38 102 ILE A N 1
ATOM 841 C CA . ILE A 1 102 ? -4.878 -4.364 2.815 1.00 97.38 102 ILE A CA 1
ATOM 842 C C . ILE A 1 102 ? -5.741 -5.279 1.939 1.00 97.38 102 ILE A C 1
ATOM 844 O O . ILE A 1 102 ? -5.932 -6.458 2.240 1.00 97.38 102 ILE A O 1
ATOM 848 N N . VAL A 1 103 ? -6.205 -4.760 0.796 1.00 97.69 103 VAL A N 1
ATOM 849 C CA . VAL A 1 103 ? -6.920 -5.521 -0.230 1.00 97.69 103 VAL A CA 1
ATOM 850 C C . VAL A 1 103 ? -6.439 -5.108 -1.613 1.00 97.69 103 VAL A C 1
ATOM 852 O O . VAL A 1 103 ? -6.226 -3.929 -1.887 1.00 97.69 103 VAL A O 1
ATOM 855 N N . SER A 1 104 ? -6.323 -6.080 -2.510 1.00 97.12 104 SER A N 1
ATOM 856 C CA . SER A 1 104 ? -6.148 -5.847 -3.942 1.00 97.12 104 SER A CA 1
ATOM 857 C C . SER A 1 104 ? -7.046 -6.781 -4.748 1.00 97.12 104 SER A C 1
ATOM 859 O O . SER A 1 104 ? -7.241 -7.939 -4.380 1.00 97.12 104 SER A O 1
ATOM 861 N N . LYS A 1 105 ? -7.584 -6.292 -5.861 1.00 97.19 105 LYS A N 1
ATOM 862 C CA . LYS A 1 105 ? -8.205 -7.091 -6.915 1.00 97.19 105 LYS A CA 1
ATOM 863 C C . LYS A 1 105 ? -7.349 -6.933 -8.159 1.00 97.19 105 LYS A C 1
ATOM 865 O O . LYS A 1 105 ? -7.119 -5.815 -8.611 1.00 97.19 105 LYS A O 1
ATOM 870 N N . VAL A 1 106 ? -6.841 -8.046 -8.673 1.00 94.88 106 VAL A N 1
ATOM 871 C CA . VAL A 1 106 ? -6.008 -8.070 -9.880 1.00 94.88 106 VAL A CA 1
ATOM 872 C C . VAL A 1 106 ? -6.608 -9.073 -10.844 1.00 94.88 106 VAL A C 1
ATOM 874 O O . VAL A 1 106 ? -6.762 -10.244 -10.493 1.00 94.88 106 VAL A O 1
ATOM 877 N N . ASP A 1 107 ? -6.974 -8.602 -12.034 1.00 93.31 107 ASP A N 1
ATOM 878 C CA . ASP A 1 107 ? -7.628 -9.396 -13.074 1.00 93.31 107 ASP A CA 1
ATOM 879 C C . ASP A 1 107 ? -8.838 -10.182 -12.540 1.00 93.31 107 ASP A C 1
ATOM 881 O O . ASP A 1 107 ? -9.008 -11.372 -12.797 1.00 93.31 107 ASP A O 1
ATOM 885 N N . GLY A 1 108 ? -9.676 -9.510 -11.743 1.00 94.25 108 GLY A N 1
ATOM 886 C CA . GLY A 1 108 ? -10.877 -10.097 -11.147 1.00 94.25 108 GLY A CA 1
ATOM 887 C C . GLY A 1 108 ? -10.646 -10.881 -9.850 1.00 94.25 108 GLY A C 1
ATOM 888 O O . GLY A 1 108 ? -11.609 -11.164 -9.140 1.00 94.25 108 GLY A O 1
ATOM 889 N N . LYS A 1 109 ? -9.399 -11.199 -9.482 1.00 96.12 109 LYS A N 1
ATOM 890 C CA . LYS A 1 109 ? -9.094 -11.976 -8.273 1.00 96.12 109 LYS A CA 1
ATOM 891 C C . LYS A 1 109 ? -8.830 -11.074 -7.070 1.00 96.12 109 LYS A C 1
ATOM 893 O O . LYS A 1 109 ? -7.800 -10.404 -7.015 1.00 96.12 109 LYS A O 1
ATOM 898 N N . VAL A 1 110 ? -9.721 -11.124 -6.081 1.00 97.06 110 VAL A N 1
ATOM 899 C CA . VAL A 1 110 ? -9.566 -10.422 -4.796 1.00 97.06 110 VAL A CA 1
ATOM 900 C C . VAL A 1 110 ? -8.572 -11.160 -3.894 1.00 97.06 110 VAL A C 1
ATOM 902 O O . VAL A 1 110 ? -8.609 -12.383 -3.768 1.00 97.06 110 VAL A O 1
ATOM 905 N N . THR A 1 111 ? -7.684 -10.407 -3.253 1.00 96.12 111 THR A N 1
ATOM 906 C CA . THR A 1 111 ? -6.726 -10.864 -2.245 1.00 96.12 111 THR A CA 1
ATOM 907 C C . THR A 1 111 ? -6.742 -9.885 -1.071 1.00 96.12 111 THR A C 1
ATOM 909 O O . THR A 1 111 ? -6.458 -8.704 -1.256 1.00 96.12 111 THR A O 1
ATOM 912 N N . LYS A 1 112 ? -7.043 -10.377 0.136 1.00 95.88 112 LYS A N 1
ATOM 913 C CA . LYS A 1 112 ? -7.012 -9.615 1.397 1.00 95.88 112 LYS A CA 1
ATOM 914 C C . LYS A 1 112 ? -5.672 -9.814 2.113 1.00 95.88 112 LYS A C 1
ATOM 916 O O . LYS A 1 112 ? -5.603 -10.465 3.148 1.00 95.88 112 LYS A O 1
ATOM 921 N N . GLN A 1 113 ? -4.584 -9.393 1.477 1.00 94.88 113 GLN A N 1
ATOM 922 C CA . GLN A 1 113 ? -3.242 -9.530 2.039 1.00 94.88 113 GLN A CA 1
ATOM 923 C C . GLN A 1 113 ? -2.593 -8.162 2.161 1.00 94.88 113 GLN A C 1
ATOM 925 O O . GLN A 1 113 ? -2.490 -7.444 1.166 1.00 94.88 113 GLN A O 1
ATOM 930 N N . THR A 1 114 ? -2.027 -7.895 3.338 1.00 96.94 114 THR A N 1
ATOM 931 C CA . THR A 1 114 ? -1.235 -6.694 3.566 1.00 96.94 114 THR A CA 1
ATOM 932 C C . THR A 1 114 ? 0.053 -6.687 2.734 1.00 96.94 114 THR A C 1
ATOM 934 O O . THR A 1 114 ? 0.890 -7.594 2.831 1.00 96.94 114 THR A O 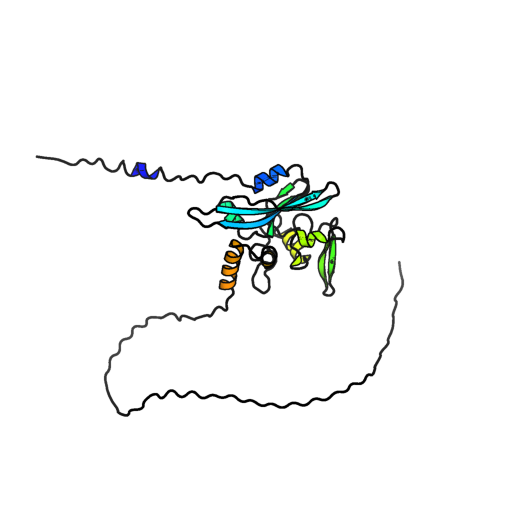1
ATOM 937 N N . ALA A 1 115 ? 0.249 -5.649 1.925 1.00 96.00 115 ALA A N 1
ATOM 938 C CA . ALA A 1 115 ? 1.432 -5.468 1.088 1.00 96.00 115 ALA A CA 1
ATOM 939 C C . ALA A 1 115 ? 1.797 -3.982 0.940 1.00 96.00 115 ALA A C 1
ATOM 941 O O . ALA A 1 115 ? 0.946 -3.115 1.141 1.00 96.00 115 ALA A O 1
ATOM 942 N N . PRO A 1 116 ? 3.053 -3.644 0.592 1.00 95.00 116 PRO A N 1
ATOM 943 C CA . PRO A 1 116 ? 3.396 -2.260 0.311 1.00 95.00 116 PRO A CA 1
ATOM 944 C C . PRO A 1 116 ? 2.573 -1.721 -0.868 1.00 95.00 116 PRO A C 1
ATOM 946 O O . PRO A 1 116 ? 2.343 -2.463 -1.829 1.00 95.00 116 PRO A O 1
ATOM 949 N N . PRO A 1 117 ? 2.190 -0.434 -0.850 1.00 92.25 117 PRO A N 1
ATOM 950 C CA . PRO A 1 117 ? 1.471 0.192 -1.953 1.00 92.25 117 PRO A CA 1
ATOM 951 C C . PRO A 1 117 ? 2.131 -0.039 -3.313 1.00 92.25 117 PRO A C 1
ATOM 953 O O . PRO A 1 117 ? 3.329 0.178 -3.509 1.00 92.25 117 PRO A O 1
ATOM 956 N N . GLY A 1 118 ? 1.329 -0.494 -4.263 1.00 92.62 118 GLY A N 1
ATOM 957 C CA . GLY A 1 118 ? 1.691 -0.795 -5.636 1.00 92.62 118 GLY A CA 1
ATOM 958 C C . GLY A 1 118 ? 2.235 -2.186 -5.897 1.00 92.62 118 GLY A C 1
ATOM 959 O O . GLY A 1 118 ? 2.333 -2.567 -7.063 1.00 92.62 118 GLY A O 1
ATOM 960 N N . TYR A 1 119 ? 2.598 -2.959 -4.874 1.00 95.44 119 TYR A N 1
ATOM 961 C CA . TYR A 1 119 ? 3.309 -4.223 -5.077 1.00 95.44 119 TYR A CA 1
ATOM 962 C C . TYR A 1 119 ? 2.426 -5.327 -5.667 1.00 95.44 119 TYR A C 1
ATOM 964 O O . TYR A 1 119 ? 2.930 -6.191 -6.390 1.00 95.44 119 TYR A O 1
ATOM 972 N N . SER A 1 120 ? 1.125 -5.313 -5.379 1.00 94.56 120 SER A N 1
ATOM 973 C CA . SER A 1 120 ? 0.187 -6.322 -5.882 1.00 94.56 120 SER A CA 1
ATOM 974 C C . SER A 1 120 ? -0.031 -6.240 -7.400 1.00 94.56 120 SER A C 1
ATOM 976 O O . SER A 1 120 ? -0.134 -7.286 -8.054 1.00 94.56 120 SER A O 1
ATOM 978 N N . ARG A 1 121 ? -0.063 -5.020 -7.961 1.00 93.56 121 ARG A N 1
ATOM 979 C CA . ARG A 1 121 ? -0.559 -4.733 -9.324 1.00 93.56 121 ARG A CA 1
ATOM 980 C C . ARG A 1 121 ? 0.391 -3.918 -10.210 1.00 93.56 121 ARG A C 1
ATOM 982 O O . ARG A 1 121 ? 0.511 -4.224 -11.398 1.00 93.56 121 ARG A O 1
ATOM 989 N N . TYR A 1 122 ? 1.024 -2.879 -9.668 1.00 95.12 122 TYR A N 1
ATOM 990 C CA . TYR A 1 122 ? 1.644 -1.815 -10.466 1.00 95.12 122 TYR A CA 1
ATOM 991 C C . TYR A 1 122 ? 3.167 -1.937 -10.562 1.00 95.12 122 TYR A C 1
ATOM 993 O O . TYR A 1 122 ? 3.741 -1.792 -11.639 1.00 95.12 122 TYR A O 1
ATOM 1001 N N . VAL A 1 123 ? 3.839 -2.235 -9.451 1.00 95.81 123 VAL A N 1
ATOM 1002 C CA . VAL A 1 123 ? 5.288 -2.451 -9.427 1.00 95.81 123 VAL A CA 1
ATOM 1003 C C . VAL A 1 123 ? 5.614 -3.787 -10.089 1.00 95.81 123 VAL A C 1
ATOM 1005 O O . VAL A 1 123 ? 5.038 -4.821 -9.749 1.00 95.81 123 VAL A O 1
ATOM 1008 N N . GLY A 1 124 ? 6.582 -3.777 -11.009 1.00 95.56 124 GLY A N 1
ATOM 1009 C CA . GLY A 1 124 ? 7.000 -4.969 -11.746 1.00 95.56 124 GLY A CA 1
ATOM 1010 C C . GLY A 1 124 ? 6.077 -5.345 -12.906 1.00 95.56 124 GLY A C 1
ATOM 1011 O O . GLY A 1 124 ? 6.230 -6.437 -13.447 1.00 95.56 124 GLY A O 1
ATOM 1012 N N . ASN A 1 125 ? 5.133 -4.472 -13.264 1.00 95.81 125 ASN A N 1
ATOM 1013 C CA . ASN A 1 125 ? 4.237 -4.632 -14.401 1.00 95.81 125 ASN A CA 1
ATOM 1014 C C . ASN A 1 125 ? 4.635 -3.665 -15.525 1.00 95.81 125 ASN A C 1
ATOM 1016 O O . ASN A 1 125 ? 4.501 -2.447 -15.379 1.00 95.81 125 ASN A O 1
ATOM 1020 N N . ASP A 1 126 ? 5.092 -4.220 -16.648 1.00 96.38 126 ASP A N 1
ATOM 1021 C CA . ASP A 1 126 ? 5.690 -3.471 -17.760 1.00 96.38 126 ASP A CA 1
ATOM 1022 C C . ASP A 1 126 ? 4.720 -2.503 -18.462 1.00 96.38 126 ASP A C 1
ATOM 1024 O O . ASP A 1 126 ? 5.160 -1.636 -19.217 1.00 96.38 126 ASP A O 1
ATOM 1028 N N . GLN A 1 127 ? 3.412 -2.600 -18.185 1.00 94.19 127 GLN A N 1
ATOM 1029 C CA . GLN A 1 127 ? 2.420 -1.611 -18.616 1.00 94.19 127 GLN A CA 1
ATOM 1030 C C . GLN A 1 127 ? 2.643 -0.243 -17.952 1.00 94.19 127 GLN A C 1
ATOM 1032 O O . GLN A 1 127 ? 2.400 0.786 -18.579 1.00 94.19 127 GLN A O 1
ATOM 1037 N N . TYR A 1 128 ? 3.090 -0.218 -16.693 1.00 95.50 128 TYR A N 1
ATOM 1038 C CA . TYR A 1 128 ? 3.166 1.008 -15.888 1.00 95.50 128 TYR A CA 1
ATOM 1039 C C . TYR A 1 128 ? 4.579 1.572 -15.766 1.00 95.50 128 TYR A C 1
ATOM 1041 O O . TYR A 1 128 ? 4.757 2.729 -15.379 1.00 95.50 128 TYR A O 1
ATOM 1049 N N . GLY A 1 129 ? 5.597 0.777 -16.076 1.00 96.12 129 GLY A N 1
ATOM 1050 C CA . GLY A 1 129 ? 6.977 1.179 -15.878 1.00 96.12 129 GLY A CA 1
ATOM 1051 C C . GLY A 1 129 ? 7.969 0.096 -16.250 1.00 96.12 129 GLY A C 1
ATOM 1052 O O . GLY A 1 129 ? 7.634 -0.877 -16.917 1.00 96.12 129 GLY A O 1
ATOM 1053 N N . LYS A 1 130 ? 9.207 0.272 -15.801 1.00 97.62 130 LYS A N 1
ATOM 1054 C CA . LYS A 1 130 ? 10.308 -0.660 -16.046 1.00 97.62 130 LYS A CA 1
ATOM 1055 C C . LYS A 1 130 ? 11.287 -0.673 -14.879 1.00 97.62 130 LYS A C 1
ATOM 1057 O O . LYS A 1 130 ? 11.341 0.247 -14.065 1.00 97.62 130 LYS A O 1
ATOM 1062 N N . TRP A 1 131 ? 12.115 -1.710 -14.827 1.00 97.56 131 TRP A N 1
ATOM 1063 C CA . TRP A 1 131 ? 13.280 -1.733 -13.946 1.00 97.56 131 TRP A CA 1
ATOM 1064 C C . TRP A 1 131 ? 14.418 -0.918 -14.573 1.00 97.56 131 TRP A C 1
ATOM 1066 O O . TRP A 1 131 ? 14.964 -1.309 -15.603 1.00 97.56 131 TRP A O 1
ATOM 1076 N N . ALA A 1 132 ? 14.784 0.197 -13.948 1.00 96.62 132 ALA A N 1
ATOM 1077 C CA . ALA A 1 132 ? 15.963 0.989 -14.284 1.00 96.62 132 ALA A CA 1
ATOM 1078 C C . ALA A 1 132 ? 17.140 0.613 -13.370 1.00 96.62 132 ALA A C 1
ATOM 1080 O O . ALA A 1 132 ? 16.949 -0.047 -12.346 1.00 96.62 132 ALA A O 1
ATOM 1081 N N . THR A 1 133 ? 18.353 1.029 -13.732 1.00 96.75 133 THR A N 1
ATOM 1082 C CA . THR A 1 133 ? 19.572 0.800 -12.942 1.00 96.75 133 THR A CA 1
ATOM 1083 C C . THR A 1 133 ? 20.229 2.139 -12.638 1.00 96.75 133 THR A C 1
ATOM 1085 O O . THR A 1 133 ? 20.430 2.945 -13.545 1.00 96.75 133 THR A O 1
ATOM 1088 N N . ASP A 1 134 ? 20.545 2.390 -11.368 1.00 93.31 134 ASP A N 1
ATOM 1089 C CA . ASP A 1 134 ? 21.240 3.609 -10.953 1.00 93.31 134 ASP A CA 1
ATOM 1090 C C . ASP A 1 134 ? 22.752 3.552 -11.251 1.00 93.31 134 ASP A C 1
ATOM 1092 O O . ASP A 1 134 ? 23.307 2.524 -11.645 1.00 93.31 134 ASP A O 1
ATOM 1096 N N . SER A 1 135 ? 23.451 4.670 -11.033 1.00 92.50 135 SER A N 1
ATOM 1097 C CA . SER A 1 135 ? 24.907 4.760 -11.226 1.00 92.50 135 SER A CA 1
ATOM 1098 C C . SER A 1 135 ? 25.719 3.851 -10.296 1.00 92.50 135 SER A C 1
ATOM 1100 O O . SER A 1 135 ? 26.912 3.660 -10.517 1.00 92.50 135 SER A O 1
ATOM 1102 N N . GLN A 1 136 ? 25.093 3.302 -9.252 1.00 92.12 136 GLN A N 1
ATOM 1103 C CA . GLN A 1 136 ? 25.686 2.374 -8.291 1.00 92.12 136 GLN A CA 1
ATOM 1104 C C . GLN A 1 136 ? 25.345 0.908 -8.625 1.00 92.12 136 GLN A C 1
ATOM 1106 O O . GLN A 1 136 ? 25.649 0.014 -7.836 1.00 92.12 136 GLN A O 1
ATOM 1111 N N . GLY A 1 137 ? 24.701 0.647 -9.770 1.00 93.31 137 GLY A N 1
ATOM 1112 C CA . GLY A 1 137 ? 24.336 -0.692 -10.231 1.00 93.31 137 GLY A CA 1
ATOM 1113 C C . GLY A 1 137 ? 23.100 -1.291 -9.552 1.00 93.31 137 GLY A C 1
ATOM 1114 O O . GLY A 1 137 ? 22.814 -2.475 -9.741 1.00 93.31 137 GLY A O 1
ATOM 1115 N N . LYS A 1 138 ? 22.348 -0.522 -8.757 1.00 94.75 138 LYS A N 1
ATOM 1116 C CA . LYS A 1 138 ? 21.128 -1.010 -8.103 1.00 94.75 138 LYS A CA 1
ATOM 1117 C C . LYS A 1 138 ? 19.935 -0.843 -9.030 1.00 94.75 138 LYS A C 1
ATOM 1119 O O . LYS A 1 138 ? 19.716 0.227 -9.593 1.00 94.75 138 LYS A O 1
ATOM 1124 N N . SER A 1 139 ? 19.127 -1.896 -9.138 1.00 96.75 139 SER A N 1
ATOM 1125 C CA . SER A 1 139 ? 17.918 -1.870 -9.958 1.00 96.75 139 SER A CA 1
ATOM 1126 C C . SER A 1 139 ? 16.701 -1.397 -9.163 1.00 96.75 139 SER A C 1
ATOM 1128 O O . SER A 1 139 ? 16.420 -1.933 -8.085 1.00 96.75 139 SER A O 1
ATOM 1130 N N . PHE A 1 140 ? 15.968 -0.423 -9.697 1.00 96.12 140 PHE A N 1
ATOM 1131 C CA . PHE A 1 140 ? 14.775 0.159 -9.090 1.00 96.12 140 PHE A CA 1
ATOM 1132 C C . PHE A 1 140 ? 13.629 0.315 -10.090 1.00 96.12 140 PHE A C 1
ATOM 1134 O O . PHE A 1 140 ? 13.842 0.336 -11.298 1.00 96.12 140 PHE A O 1
ATOM 1141 N N . TRP A 1 141 ? 12.403 0.369 -9.577 1.00 96.75 141 TRP A N 1
ATOM 1142 C CA . TRP A 1 141 ? 11.203 0.553 -10.380 1.00 96.75 141 TRP A CA 1
ATOM 1143 C C . TRP A 1 141 ? 11.048 2.016 -10.784 1.00 96.75 141 TRP A C 1
ATOM 1145 O O . TRP A 1 141 ? 11.059 2.902 -9.928 1.00 96.75 141 TRP A O 1
ATOM 1155 N N . GLU A 1 142 ? 10.868 2.250 -12.077 1.00 95.38 142 GLU A N 1
ATOM 1156 C CA . GLU A 1 142 ? 10.620 3.555 -12.674 1.00 95.38 142 GLU A CA 1
ATOM 1157 C C . GLU A 1 142 ? 9.277 3.512 -13.408 1.00 95.38 142 GLU A C 1
ATOM 1159 O O . GLU A 1 142 ? 9.114 2.757 -14.367 1.00 95.38 142 GLU A O 1
ATOM 1164 N N . PHE A 1 143 ? 8.311 4.317 -12.961 1.00 95.75 143 PHE A N 1
ATOM 1165 C CA . PHE A 1 143 ? 7.057 4.505 -13.691 1.00 95.75 143 PHE A CA 1
ATOM 1166 C C . PHE A 1 143 ? 7.305 5.281 -14.986 1.00 95.75 143 PHE A C 1
ATOM 1168 O O . PHE A 1 143 ? 8.114 6.211 -15.009 1.00 95.75 143 PHE A O 1
ATOM 1175 N N . TYR A 1 144 ? 6.579 4.948 -16.056 1.00 95.81 144 TYR A N 1
ATOM 1176 C CA . TYR A 1 144 ? 6.592 5.783 -17.259 1.00 95.81 144 TYR A CA 1
ATOM 1177 C C . TYR A 1 144 ? 6.056 7.181 -16.946 1.00 95.81 144 TYR A C 1
ATOM 1179 O O . TYR A 1 144 ? 5.262 7.351 -16.024 1.00 95.81 144 TYR A O 1
ATOM 1187 N N . GLY A 1 145 ? 6.454 8.187 -17.732 1.00 94.62 145 GLY A N 1
ATOM 1188 C CA . GLY A 1 145 ? 6.116 9.592 -17.464 1.00 94.62 145 GLY A CA 1
ATOM 1189 C C . GLY A 1 145 ? 4.617 9.840 -17.257 1.00 94.62 145 GLY A C 1
ATOM 1190 O O . GLY A 1 145 ? 4.239 10.527 -16.312 1.00 94.62 145 GLY A O 1
ATOM 1191 N N . GLN A 1 146 ? 3.762 9.193 -18.059 1.00 93.12 146 GLN A N 1
ATOM 1192 C CA . GLN A 1 146 ? 2.300 9.274 -17.919 1.00 93.12 146 GLN A CA 1
ATOM 1193 C C . GLN A 1 146 ? 1.770 8.723 -16.585 1.00 93.12 146 GLN A C 1
ATOM 1195 O O . GLN A 1 146 ? 0.684 9.093 -16.165 1.00 93.12 146 GLN A O 1
ATOM 1200 N N . TYR A 1 147 ? 2.548 7.883 -15.902 1.00 94.44 147 TYR A N 1
ATOM 1201 C CA . TYR A 1 147 ? 2.251 7.261 -14.614 1.00 94.44 147 TYR A CA 1
ATOM 1202 C C . TYR A 1 147 ? 3.129 7.801 -13.476 1.00 94.44 147 TYR A C 1
ATOM 1204 O O . TYR A 1 147 ? 3.120 7.255 -12.375 1.00 94.44 147 TYR A O 1
ATOM 1212 N N . ALA A 1 148 ? 3.892 8.880 -13.684 1.00 90.06 148 ALA A N 1
ATOM 1213 C CA . ALA A 1 148 ? 4.793 9.411 -12.658 1.00 90.06 148 ALA A CA 1
ATOM 1214 C C . ALA A 1 148 ? 4.055 9.773 -11.350 1.00 90.06 148 ALA A C 1
ATOM 1216 O O . ALA A 1 148 ? 4.590 9.568 -10.255 1.00 90.06 148 ALA A O 1
ATOM 1217 N N . PHE A 1 149 ? 2.796 10.222 -11.462 1.00 90.88 149 PHE A N 1
ATOM 1218 C CA . PHE A 1 149 ? 1.913 10.543 -10.334 1.00 90.88 149 PHE A CA 1
ATOM 1219 C C . PHE A 1 149 ? 1.657 9.352 -9.398 1.00 90.88 149 PHE A C 1
ATOM 1221 O O . PHE A 1 149 ? 1.405 9.547 -8.207 1.00 90.88 149 PHE A O 1
ATOM 1228 N N . MET A 1 150 ? 1.775 8.118 -9.901 1.00 91.44 150 MET A N 1
ATOM 1229 C CA . MET A 1 150 ? 1.561 6.897 -9.125 1.00 91.44 150 MET A CA 1
ATOM 1230 C C . MET A 1 150 ? 2.507 6.814 -7.927 1.00 91.44 150 MET A C 1
ATOM 1232 O O . MET A 1 150 ? 2.127 6.348 -6.854 1.00 91.44 150 MET A O 1
ATOM 1236 N N . SER A 1 151 ? 3.721 7.346 -8.071 1.00 88.50 151 SER A N 1
ATOM 1237 C CA . SER A 1 151 ? 4.693 7.394 -6.981 1.00 88.50 151 SER A CA 1
ATOM 1238 C C . SER A 1 151 ? 4.170 8.192 -5.778 1.00 88.50 151 SER A C 1
ATOM 1240 O O . SER A 1 151 ? 4.434 7.818 -4.637 1.00 88.50 151 SER A O 1
ATOM 1242 N N . ASN A 1 152 ? 3.410 9.268 -6.018 1.00 86.69 152 ASN A N 1
ATOM 1243 C CA . ASN A 1 152 ? 2.770 10.048 -4.958 1.00 86.69 152 ASN A CA 1
ATOM 1244 C C . ASN A 1 152 ? 1.530 9.329 -4.406 1.00 86.69 152 ASN A C 1
ATOM 1246 O O . ASN A 1 152 ? 1.413 9.148 -3.195 1.00 86.69 152 ASN A O 1
ATOM 1250 N N . MET A 1 153 ? 0.660 8.846 -5.301 1.00 88.00 153 MET A N 1
ATOM 1251 C CA . MET A 1 153 ? -0.569 8.114 -4.959 1.00 88.00 153 MET A CA 1
ATOM 1252 C C . MET A 1 153 ? -0.301 6.952 -3.988 1.00 88.00 153 MET A C 1
ATOM 1254 O O . MET A 1 153 ? -0.999 6.792 -2.986 1.00 88.00 153 MET A O 1
ATOM 1258 N N . MET A 1 154 ? 0.772 6.199 -4.241 1.00 86.88 154 MET A N 1
ATOM 1259 C CA . MET A 1 154 ? 1.189 5.029 -3.461 1.00 86.88 154 MET A CA 1
ATOM 1260 C C . MET A 1 154 ? 2.196 5.352 -2.346 1.00 86.88 154 MET A C 1
ATOM 1262 O O . MET A 1 154 ? 2.754 4.450 -1.734 1.00 86.88 154 MET A O 1
ATOM 1266 N N . GLY A 1 155 ? 2.493 6.625 -2.072 1.00 78.81 155 GLY A N 1
ATOM 1267 C CA . GLY A 1 155 ? 3.427 6.983 -0.997 1.00 78.81 155 GLY A CA 1
ATOM 1268 C C . GLY A 1 155 ? 4.867 6.509 -1.208 1.00 78.81 155 GLY A C 1
ATOM 1269 O O . GLY A 1 155 ? 5.658 6.469 -0.270 1.00 78.81 155 GLY A O 1
ATOM 1270 N N . LEU A 1 156 ? 5.260 6.205 -2.444 1.00 79.81 156 LEU A N 1
ATOM 1271 C CA . LEU A 1 156 ? 6.616 5.773 -2.796 1.00 79.81 156 LEU A CA 1
ATOM 1272 C C . LEU A 1 156 ? 7.632 6.934 -2.800 1.00 79.81 156 LEU A C 1
ATOM 1274 O O . LEU A 1 156 ? 8.800 6.752 -3.127 1.00 79.81 156 LEU A O 1
ATOM 1278 N N . MET A 1 157 ? 7.223 8.133 -2.375 1.00 64.94 157 MET A N 1
ATOM 1279 C CA . MET A 1 157 ? 8.081 9.319 -2.238 1.00 64.94 157 MET A CA 1
ATOM 1280 C C . MET A 1 157 ? 9.209 9.161 -1.207 1.00 64.94 157 MET A C 1
ATOM 1282 O O . MET A 1 157 ? 10.164 9.934 -1.212 1.00 64.94 157 MET A O 1
ATOM 1286 N N . ALA A 1 158 ? 9.130 8.169 -0.318 1.00 65.19 158 ALA A N 1
ATOM 1287 C CA . ALA A 1 158 ? 10.175 7.914 0.671 1.00 65.19 158 ALA A CA 1
ATOM 1288 C C . ALA A 1 158 ? 11.432 7.241 0.101 1.00 65.19 158 ALA A C 1
ATOM 1290 O O . ALA A 1 158 ? 12.452 7.165 0.790 1.00 65.19 158 ALA A O 1
ATOM 1291 N N . GLY A 1 159 ? 11.375 6.760 -1.140 1.00 79.44 159 GLY A N 1
ATOM 1292 C CA . GLY A 1 159 ? 12.526 6.210 -1.833 1.00 79.44 159 GLY A CA 1
ATOM 1293 C C . GLY A 1 159 ? 12.136 5.225 -2.931 1.00 79.44 159 GLY A C 1
ATOM 1294 O O . GLY A 1 159 ? 11.024 4.697 -2.934 1.00 79.44 159 GLY A O 1
ATOM 1295 N N . PRO A 1 160 ? 13.064 4.948 -3.858 1.00 87.31 160 PRO A N 1
ATOM 1296 C CA . PRO A 1 160 ? 12.809 4.045 -4.968 1.00 87.31 160 PRO A CA 1
ATOM 1297 C C . PRO A 1 160 ? 12.495 2.624 -4.483 1.00 87.31 160 PRO A C 1
ATOM 1299 O O . PRO A 1 160 ? 13.098 2.109 -3.535 1.00 87.31 160 PRO A O 1
ATOM 1302 N N . VAL A 1 161 ? 11.582 1.957 -5.188 1.00 92.75 161 VAL A N 1
ATOM 1303 C CA . VAL A 1 161 ? 11.299 0.536 -4.975 1.00 92.75 161 VAL A CA 1
ATOM 1304 C C . VAL A 1 161 ? 12.385 -0.283 -5.657 1.00 92.75 161 VAL A C 1
ATOM 1306 O O . VAL A 1 161 ? 12.427 -0.374 -6.879 1.00 92.75 161 VAL A O 1
ATOM 1309 N N . TYR A 1 162 ? 13.279 -0.889 -4.881 1.00 94.50 162 TYR A N 1
ATOM 1310 C CA . TYR A 1 162 ? 14.346 -1.713 -5.446 1.00 94.50 162 TYR A CA 1
ATOM 1311 C C . TYR A 1 162 ? 13.852 -3.104 -5.844 1.00 94.50 162 TYR A C 1
ATOM 1313 O O . TYR A 1 162 ? 13.110 -3.760 -5.103 1.00 94.50 162 TYR A O 1
ATOM 1321 N N . ARG A 1 163 ? 14.365 -3.599 -6.976 1.00 96.06 163 ARG A N 1
ATOM 1322 C CA . ARG A 1 163 ? 14.010 -4.903 -7.551 1.00 96.06 163 ARG A CA 1
ATOM 1323 C C . ARG A 1 163 ? 14.203 -6.043 -6.565 1.00 96.06 163 ARG A C 1
ATOM 1325 O O . ARG A 1 163 ? 13.347 -6.912 -6.466 1.00 96.06 163 ARG A O 1
ATOM 1332 N N . THR A 1 164 ? 15.285 -6.015 -5.791 1.00 95.06 164 THR A N 1
ATOM 1333 C CA . THR A 1 164 ? 15.588 -7.038 -4.782 1.00 95.06 164 THR A CA 1
ATOM 1334 C C . THR A 1 164 ? 14.488 -7.163 -3.725 1.00 95.06 164 THR A C 1
ATOM 1336 O O . THR A 1 164 ? 14.120 -8.276 -3.358 1.00 95.06 164 THR A O 1
ATOM 1339 N N . TYR A 1 165 ? 13.925 -6.047 -3.248 1.00 93.50 165 TYR A N 1
ATOM 1340 C CA . TYR A 1 165 ? 12.865 -6.081 -2.232 1.00 93.50 165 TYR A CA 1
ATOM 1341 C C . TYR A 1 165 ? 11.533 -6.524 -2.827 1.00 93.50 165 TYR A C 1
ATOM 1343 O O . TYR A 1 165 ? 10.828 -7.324 -2.218 1.00 93.50 165 TYR A O 1
ATOM 1351 N N . TYR A 1 166 ? 11.217 -6.059 -4.036 1.00 95.88 166 TYR A N 1
ATOM 1352 C CA . TYR A 1 166 ? 10.027 -6.508 -4.753 1.00 95.88 166 TYR A CA 1
ATOM 1353 C C . TYR A 1 166 ? 10.063 -8.016 -5.044 1.00 95.88 166 TYR A C 1
ATOM 1355 O O . TYR A 1 166 ? 9.090 -8.722 -4.801 1.00 95.88 166 TYR A O 1
ATOM 1363 N N . VAL A 1 167 ? 11.204 -8.531 -5.507 1.00 96.50 167 VAL A N 1
ATOM 1364 C CA . VAL A 1 167 ? 11.426 -9.966 -5.739 1.00 96.50 167 VAL A CA 1
ATOM 1365 C C . VAL A 1 167 ? 11.248 -10.756 -4.444 1.00 96.50 167 VAL A C 1
ATOM 1367 O O . VAL A 1 167 ? 10.527 -11.750 -4.437 1.00 96.50 167 VAL A O 1
ATOM 1370 N N . ASN A 1 168 ? 11.837 -10.295 -3.337 1.00 95.69 168 ASN A N 1
ATOM 1371 C CA . ASN A 1 168 ? 11.668 -10.938 -2.036 1.00 95.69 168 ASN A CA 1
ATOM 1372 C C . ASN A 1 168 ? 10.187 -11.009 -1.626 1.00 95.69 168 ASN A C 1
ATOM 1374 O O . ASN A 1 168 ? 9.694 -12.090 -1.316 1.00 95.69 168 ASN A O 1
ATOM 1378 N N . TYR A 1 169 ? 9.460 -9.889 -1.705 1.00 95.62 169 TYR A N 1
ATOM 1379 C CA . TYR A 1 169 ? 8.010 -9.863 -1.498 1.00 95.62 169 TYR A CA 1
ATOM 1380 C C . TYR A 1 169 ? 7.290 -10.897 -2.371 1.00 95.62 169 TYR A C 1
ATOM 1382 O O . TYR A 1 169 ? 6.535 -11.730 -1.865 1.00 95.62 169 TYR A O 1
ATOM 1390 N N . LYS A 1 170 ? 7.542 -10.853 -3.684 1.00 95.75 170 LYS A N 1
ATOM 1391 C CA . LYS A 1 170 ? 6.821 -11.643 -4.681 1.00 95.75 170 LYS A CA 1
ATOM 1392 C C . LYS A 1 170 ? 6.965 -13.144 -4.443 1.00 95.75 170 LYS A C 1
ATOM 1394 O O . LYS A 1 170 ? 5.991 -13.859 -4.646 1.00 95.75 170 LYS A O 1
ATOM 1399 N N . TYR A 1 171 ? 8.146 -13.608 -4.039 1.00 96.00 171 TYR A N 1
ATOM 1400 C CA . TYR A 1 171 ? 8.416 -15.039 -3.875 1.00 96.00 171 TYR A CA 1
ATOM 1401 C C . TYR A 1 171 ? 8.202 -15.558 -2.451 1.00 96.00 171 TYR A C 1
ATOM 1403 O O . TYR A 1 171 ? 7.820 -16.712 -2.296 1.00 96.00 171 TYR A O 1
ATOM 1411 N N . ASN A 1 172 ? 8.427 -14.738 -1.420 1.00 96.19 172 ASN A N 1
ATOM 1412 C CA . ASN A 1 172 ? 8.449 -15.222 -0.032 1.00 96.19 172 ASN A CA 1
ATOM 1413 C C . ASN A 1 172 ? 7.257 -14.759 0.815 1.00 96.19 172 ASN A C 1
ATOM 1415 O O . ASN A 1 172 ? 7.027 -15.308 1.894 1.00 96.19 172 ASN A O 1
ATOM 1419 N N . TYR A 1 173 ? 6.518 -13.745 0.358 1.00 95.25 173 TYR A N 1
ATOM 1420 C CA . TYR A 1 173 ? 5.458 -13.110 1.145 1.00 95.25 173 TYR A CA 1
ATOM 1421 C C . TYR A 1 173 ? 4.110 -13.152 0.439 1.00 95.25 173 TYR A C 1
ATOM 1423 O O . TYR A 1 173 ? 3.102 -13.455 1.078 1.00 95.25 173 TYR A O 1
ATOM 1431 N N . ARG A 1 174 ? 4.069 -12.896 -0.873 1.00 93.06 174 ARG A N 1
ATOM 1432 C CA . ARG A 1 174 ? 2.830 -12.911 -1.660 1.00 93.06 174 ARG A CA 1
ATOM 1433 C C . ARG A 1 174 ? 2.088 -14.245 -1.493 1.00 93.06 174 ARG A C 1
ATOM 1435 O O . ARG A 1 174 ? 2.654 -15.311 -1.699 1.00 93.06 174 ARG A O 1
ATOM 1442 N N . GLY A 1 175 ? 0.822 -14.165 -1.100 1.00 90.69 175 GLY A N 1
ATOM 1443 C CA . GLY A 1 175 ? -0.065 -15.287 -0.806 1.00 90.69 175 GLY A CA 1
ATOM 1444 C C . GLY A 1 175 ? 0.081 -15.916 0.584 1.00 90.69 175 GLY A C 1
ATOM 1445 O O . GLY A 1 175 ? -0.627 -16.880 0.847 1.00 90.69 175 GLY A O 1
ATOM 1446 N N . SER A 1 176 ? 0.971 -15.427 1.459 1.00 90.94 176 SER A N 1
ATOM 1447 C CA . SER A 1 176 ? 1.211 -16.063 2.768 1.00 90.94 176 SER A CA 1
ATOM 1448 C C . SER A 1 176 ? 1.194 -15.118 3.967 1.00 90.94 176 SER A C 1
ATOM 1450 O O . SER A 1 176 ? 0.527 -15.420 4.951 1.00 90.94 176 SER A O 1
ATOM 1452 N N . ARG A 1 177 ? 1.936 -14.003 3.935 1.00 93.69 177 ARG A N 1
ATOM 1453 C CA . ARG A 1 177 ? 2.098 -13.129 5.109 1.00 93.69 177 ARG A CA 1
ATOM 1454 C C . ARG A 1 177 ? 2.351 -11.665 4.726 1.00 93.69 177 ARG A C 1
ATOM 1456 O O . ARG A 1 177 ? 2.849 -11.419 3.622 1.00 93.69 177 ARG A O 1
ATOM 1463 N N . PRO A 1 178 ? 2.066 -10.698 5.615 1.00 95.38 178 PRO A N 1
ATOM 1464 C CA . PRO A 1 178 ? 2.381 -9.289 5.385 1.00 95.38 178 PRO A CA 1
ATOM 1465 C C . PRO A 1 178 ? 3.867 -9.027 5.111 1.00 95.38 178 PRO A C 1
ATOM 1467 O O . PRO A 1 178 ? 4.743 -9.692 5.671 1.00 95.38 178 PRO A O 1
ATOM 1470 N N . TYR A 1 179 ? 4.166 -8.032 4.271 1.00 95.19 179 TYR A N 1
ATOM 1471 C CA . TYR A 1 179 ? 5.538 -7.602 3.975 1.00 95.19 179 TYR A CA 1
ATOM 1472 C C . TYR A 1 179 ? 5.734 -6.109 4.241 1.00 95.19 179 TYR A C 1
ATOM 1474 O O . TYR A 1 179 ? 5.338 -5.276 3.436 1.00 95.19 179 TYR A O 1
ATOM 1482 N N . TYR A 1 180 ? 6.432 -5.768 5.322 1.00 94.06 180 TYR A N 1
ATOM 1483 C CA . TYR A 1 180 ? 6.690 -4.376 5.724 1.00 94.06 180 TYR A CA 1
ATOM 1484 C C . TYR A 1 180 ? 7.992 -3.788 5.149 1.00 94.06 180 TYR A C 1
ATOM 1486 O O . TYR A 1 180 ? 8.477 -2.741 5.586 1.00 94.06 180 TYR A O 1
ATOM 1494 N N . GLY A 1 181 ? 8.587 -4.457 4.156 1.00 91.38 181 GLY A N 1
ATOM 1495 C CA . GLY A 1 181 ? 9.876 -4.065 3.591 1.00 91.38 181 GLY A CA 1
ATOM 1496 C C . GLY A 1 181 ? 11.053 -4.374 4.514 1.00 91.38 181 GLY A C 1
ATOM 1497 O O . GLY A 1 181 ? 10.967 -5.204 5.419 1.00 91.38 181 GLY A O 1
ATOM 1498 N N . ARG A 1 182 ? 12.197 -3.734 4.256 1.00 89.94 182 ARG A N 1
ATOM 1499 C CA . ARG A 1 182 ? 13.390 -3.914 5.091 1.00 89.94 182 ARG A CA 1
ATOM 1500 C C . ARG A 1 182 ? 13.323 -3.012 6.320 1.00 89.94 182 ARG A C 1
ATOM 1502 O O . ARG A 1 182 ? 12.798 -1.907 6.261 1.00 89.94 182 ARG A O 1
ATOM 1509 N N . THR A 1 183 ? 13.957 -3.438 7.400 1.00 87.69 183 THR A N 1
ATOM 1510 C CA . THR A 1 183 ? 14.266 -2.558 8.523 1.00 87.69 183 THR A CA 1
ATOM 1511 C C . THR A 1 183 ? 15.246 -1.455 8.091 1.00 87.69 183 THR A C 1
ATOM 1513 O O . THR A 1 183 ? 16.270 -1.718 7.452 1.00 87.69 183 THR A O 1
ATOM 1516 N N . THR A 1 184 ? 14.919 -0.204 8.399 1.00 84.00 184 THR A N 1
ATOM 1517 C CA . THR A 1 184 ? 15.770 0.970 8.176 1.00 84.00 184 THR A CA 1
ATOM 1518 C C . THR A 1 184 ? 16.932 0.998 9.176 1.00 84.00 184 THR A C 1
ATOM 1520 O O . THR A 1 184 ? 16.966 0.233 10.140 1.00 84.00 184 THR A O 1
ATOM 1523 N N . SER A 1 185 ? 17.887 1.915 8.990 1.00 83.94 185 SER A N 1
ATOM 1524 C CA . SER A 1 185 ? 18.991 2.120 9.943 1.00 83.94 185 SER A CA 1
ATOM 1525 C C . SER A 1 185 ? 18.519 2.494 11.353 1.00 83.94 185 SER A C 1
ATOM 1527 O O . SER A 1 185 ? 19.237 2.250 12.316 1.00 83.94 185 SER A O 1
ATOM 1529 N N . SER A 1 186 ? 17.314 3.054 11.483 1.00 82.38 186 SER A N 1
ATOM 1530 C CA . SER A 1 186 ? 16.694 3.407 12.761 1.00 82.38 186 SER A CA 1
ATOM 1531 C C . SER A 1 186 ? 15.886 2.264 13.388 1.00 82.38 186 SER A C 1
ATOM 1533 O O . SER A 1 186 ? 15.153 2.502 14.341 1.00 82.38 186 SER A O 1
ATOM 1535 N N . GLY A 1 187 ? 15.958 1.042 12.846 1.00 86.00 187 GLY A N 1
ATOM 1536 C CA . GLY A 1 187 ? 15.236 -0.114 13.387 1.00 86.00 187 GLY A CA 1
ATOM 1537 C C . GLY A 1 187 ? 13.747 -0.173 13.025 1.00 86.00 187 GLY A C 1
ATOM 1538 O O . GLY A 1 187 ? 13.036 -1.027 13.545 1.00 86.00 187 GLY A O 1
ATOM 1539 N N . LEU A 1 188 ? 13.262 0.704 12.138 1.00 88.19 188 LEU A N 1
ATOM 1540 C CA . LEU A 1 188 ? 11.843 0.788 11.767 1.00 88.19 188 LEU A CA 1
ATOM 1541 C C . LEU A 1 188 ? 11.560 0.041 10.470 1.00 88.19 188 LEU A C 1
ATOM 1543 O O . LEU A 1 188 ? 12.442 -0.023 9.615 1.00 88.19 188 LEU A O 1
ATOM 1547 N N . PRO A 1 189 ? 10.353 -0.510 10.277 1.00 90.88 189 PRO A N 1
ATOM 1548 C CA . PRO A 1 189 ? 9.986 -1.058 8.983 1.00 90.88 189 PRO A CA 1
ATOM 1549 C C . PRO A 1 189 ? 9.928 0.048 7.920 1.00 90.88 189 PRO A C 1
ATOM 1551 O O . PRO A 1 189 ? 9.653 1.216 8.210 1.00 90.88 189 PRO A O 1
ATOM 1554 N N . GLN A 1 190 ? 10.203 -0.326 6.673 1.00 90.00 190 GLN A N 1
ATOM 1555 C CA . GLN A 1 190 ? 10.147 0.593 5.538 1.00 90.00 190 GLN A CA 1
ATOM 1556 C C . GLN A 1 190 ? 8.712 1.028 5.222 1.00 90.00 190 GLN A C 1
ATOM 1558 O O . GLN A 1 190 ? 8.515 2.158 4.782 1.00 90.00 190 GLN A O 1
ATOM 1563 N N . TYR A 1 191 ? 7.735 0.155 5.464 1.00 92.38 191 TYR A N 1
ATOM 1564 C CA . TYR A 1 191 ? 6.312 0.407 5.248 1.00 92.38 191 TYR A CA 1
ATOM 1565 C C . TYR A 1 191 ? 5.488 0.055 6.501 1.00 92.38 191 TYR A C 1
ATOM 1567 O O . TYR A 1 191 ? 6.018 -0.551 7.432 1.00 92.38 191 TYR A O 1
ATOM 1575 N N . GLY A 1 192 ? 4.214 0.449 6.541 1.00 92.38 192 GLY A N 1
ATOM 1576 C CA . GLY A 1 192 ? 3.330 0.259 7.698 1.00 92.38 192 GLY A CA 1
ATOM 1577 C C . GLY A 1 192 ? 3.322 1.440 8.671 1.00 92.38 192 GLY A C 1
ATOM 1578 O O . GLY A 1 192 ? 4.072 2.411 8.506 1.00 92.38 192 GLY A O 1
ATOM 1579 N N . SER A 1 193 ? 2.511 1.338 9.725 1.00 91.38 193 SER A N 1
ATOM 1580 C CA . SER A 1 193 ? 2.203 2.423 10.676 1.00 91.38 193 SER A CA 1
ATOM 1581 C C . SER A 1 193 ? 3.429 3.032 11.351 1.00 91.38 193 SER A C 1
ATOM 1583 O O . SER A 1 193 ? 3.460 4.215 11.695 1.00 91.38 193 SER A O 1
ATOM 1585 N N . ARG A 1 194 ? 4.480 2.227 11.523 1.00 88.50 194 ARG A N 1
ATOM 1586 C CA . ARG A 1 194 ? 5.733 2.628 12.180 1.00 88.50 194 ARG A CA 1
ATOM 1587 C C . ARG A 1 194 ? 6.760 3.203 11.200 1.00 88.50 194 ARG A C 1
ATOM 1589 O O . ARG A 1 194 ? 7.841 3.607 11.626 1.00 88.50 194 ARG A O 1
ATOM 1596 N N . SER A 1 195 ? 6.455 3.234 9.903 1.00 87.88 195 SER A N 1
ATOM 1597 C CA . SER A 1 195 ? 7.366 3.731 8.874 1.00 87.88 195 SER A CA 1
ATOM 1598 C C . SER A 1 195 ? 7.477 5.256 8.872 1.00 87.88 195 SER A C 1
ATOM 1600 O O . SER A 1 195 ? 6.556 6.000 9.220 1.00 87.88 195 SER A O 1
ATOM 1602 N N . SER A 1 196 ? 8.623 5.753 8.404 1.00 83.06 196 SER A N 1
ATOM 1603 C CA . SER A 1 196 ? 8.843 7.191 8.211 1.00 83.06 196 SER A CA 1
ATOM 1604 C C . SER A 1 196 ? 8.019 7.780 7.057 1.00 83.06 196 SER A C 1
ATOM 1606 O O . SER A 1 196 ? 7.907 9.000 6.949 1.00 83.06 196 SER A O 1
ATOM 1608 N N . VAL A 1 197 ? 7.440 6.938 6.197 1.00 81.25 197 VAL A N 1
ATOM 1609 C CA . VAL A 1 197 ? 6.575 7.352 5.082 1.00 81.25 197 VAL A CA 1
ATOM 1610 C C . VAL A 1 197 ? 5.238 7.843 5.618 1.00 81.25 197 VAL A C 1
ATOM 1612 O O . VAL A 1 197 ? 4.863 8.996 5.406 1.00 81.25 197 VAL A O 1
ATOM 1615 N N . VAL A 1 198 ? 4.595 7.003 6.430 1.00 82.50 198 VAL A N 1
ATOM 1616 C CA . VAL A 1 198 ? 3.368 7.329 7.164 1.00 82.50 198 VAL A CA 1
ATOM 1617 C C . VAL A 1 198 ? 3.611 8.508 8.112 1.00 82.50 198 VAL A C 1
ATOM 1619 O O . VAL A 1 198 ? 2.759 9.386 8.283 1.00 82.50 198 VAL A O 1
ATOM 1622 N N . ALA A 1 199 ? 4.834 8.622 8.651 1.00 76.00 199 ALA A N 1
ATOM 1623 C CA . ALA A 1 199 ? 5.260 9.790 9.418 1.00 76.00 199 ALA A CA 1
ATOM 1624 C C . ALA A 1 199 ? 5.103 11.125 8.665 1.00 76.00 199 ALA A C 1
ATOM 1626 O O . ALA A 1 199 ? 4.796 12.138 9.291 1.00 76.00 199 ALA A O 1
ATOM 1627 N N . LYS A 1 200 ? 5.266 11.126 7.342 1.00 76.06 200 LYS A N 1
ATOM 1628 C CA . LYS A 1 200 ? 5.219 12.335 6.513 1.00 76.06 200 LYS A CA 1
ATOM 1629 C C . LYS A 1 200 ? 3.863 12.576 5.856 1.00 76.06 200 LYS A C 1
ATOM 1631 O O . LYS A 1 200 ? 3.501 13.731 5.690 1.00 76.06 200 LYS A O 1
ATOM 1636 N N . GLN A 1 201 ? 3.132 11.521 5.493 1.00 71.50 201 GLN A N 1
ATOM 1637 C CA . GLN A 1 201 ? 1.860 11.657 4.771 1.00 71.50 201 GLN A CA 1
ATOM 1638 C C . GLN A 1 201 ? 0.745 12.269 5.633 1.00 71.50 201 GLN A C 1
ATOM 1640 O O . GLN A 1 201 ? 0.065 13.174 5.166 1.00 71.50 201 GLN A O 1
ATOM 1645 N N . ASN A 1 202 ? 0.624 11.858 6.902 1.00 68.56 202 ASN A N 1
ATOM 1646 C CA . ASN A 1 202 ? -0.441 12.323 7.805 1.00 68.56 202 ASN A CA 1
ATOM 1647 C C . ASN A 1 202 ? 0.146 12.931 9.096 1.00 68.56 202 ASN A C 1
ATOM 1649 O O . ASN A 1 202 ? 0.176 12.261 10.130 1.00 68.56 202 ASN A O 1
ATOM 1653 N N . PRO A 1 203 ? 0.708 14.156 9.082 1.00 62.69 203 PRO A N 1
ATOM 1654 C CA . PRO A 1 203 ? 1.432 14.715 10.233 1.00 62.69 203 PRO A CA 1
ATOM 1655 C C . PRO A 1 203 ? 0.564 14.974 11.479 1.00 62.69 203 PRO A C 1
ATOM 1657 O O . PRO A 1 203 ? 1.108 15.012 12.577 1.00 62.69 203 PRO A O 1
ATOM 1660 N N . ASN A 1 204 ? -0.760 15.098 11.334 1.00 62.31 204 ASN A N 1
ATOM 1661 C CA . ASN A 1 204 ? -1.655 15.585 12.393 1.00 62.31 204 ASN A CA 1
ATOM 1662 C C . ASN A 1 204 ? -2.500 14.497 13.091 1.00 62.31 204 ASN A C 1
ATOM 1664 O O . ASN A 1 204 ? -3.401 14.838 13.849 1.00 62.31 204 ASN A O 1
ATOM 1668 N N . ASN A 1 205 ? -2.240 13.206 12.858 1.00 68.75 205 ASN A N 1
ATOM 1669 C CA . ASN A 1 205 ? -3.048 12.122 13.432 1.00 68.75 205 ASN A CA 1
ATOM 1670 C C . ASN A 1 205 ? -2.606 11.741 14.871 1.00 68.75 205 ASN A C 1
ATOM 1672 O O . ASN A 1 205 ? -1.421 11.506 15.140 1.00 68.75 205 ASN A O 1
ATOM 1676 N N . SER A 1 206 ? -3.576 11.651 15.792 1.00 65.06 206 SER A N 1
ATOM 1677 C CA . SER A 1 206 ? -3.372 11.380 17.223 1.00 65.06 206 SER A CA 1
ATOM 1678 C C . SER A 1 206 ? -2.924 9.936 17.522 1.00 65.06 206 SER A C 1
ATOM 1680 O O . SER A 1 206 ? -1.988 9.716 18.302 1.00 65.06 206 SER A O 1
ATOM 1682 N N . PHE A 1 207 ? -3.529 8.939 16.870 1.00 68.25 207 PHE A N 1
ATOM 1683 C CA . PHE A 1 207 ? -3.161 7.527 16.968 1.00 68.25 207 PHE A CA 1
ATOM 1684 C C . PHE A 1 207 ? -1.723 7.296 16.512 1.00 68.25 207 PHE A C 1
ATOM 1686 O O . PHE A 1 207 ? -0.922 6.681 17.221 1.00 68.25 207 PHE A O 1
ATOM 1693 N N . LYS A 1 208 ? -1.333 7.897 15.391 1.00 64.38 208 LYS A N 1
ATOM 1694 C CA . LYS A 1 208 ? 0.047 7.837 14.915 1.00 64.38 208 LYS A CA 1
ATOM 1695 C C . LYS A 1 208 ? 1.037 8.429 15.922 1.00 64.38 208 LYS A C 1
ATOM 1697 O O . LYS A 1 208 ? 2.074 7.816 16.173 1.00 64.38 208 LYS A O 1
ATOM 1702 N N . ASN A 1 209 ? 0.735 9.576 16.536 1.00 67.06 209 ASN A N 1
ATOM 1703 C CA . ASN A 1 209 ? 1.593 10.157 17.578 1.00 67.06 209 ASN A CA 1
ATOM 1704 C C . ASN A 1 209 ? 1.761 9.198 18.773 1.00 67.06 209 ASN A C 1
ATOM 1706 O O . ASN A 1 209 ? 2.860 9.068 19.325 1.00 67.06 209 ASN A O 1
ATOM 1710 N N . ARG A 1 210 ? 0.709 8.452 19.138 1.00 70.00 210 ARG A N 1
ATOM 1711 C CA . ARG A 1 210 ? 0.772 7.388 20.157 1.00 70.00 210 ARG A CA 1
ATOM 1712 C C . ARG A 1 210 ? 1.653 6.214 19.707 1.00 70.00 210 ARG A C 1
ATOM 1714 O O . ARG A 1 210 ? 2.547 5.811 20.451 1.00 70.00 210 ARG A O 1
ATOM 1721 N N . VAL A 1 211 ? 1.483 5.702 18.489 1.00 67.81 211 VAL A N 1
ATOM 1722 C CA . VAL A 1 211 ? 2.298 4.593 17.951 1.00 67.81 211 VAL A CA 1
ATOM 1723 C C . VAL A 1 211 ? 3.776 4.990 17.816 1.00 67.81 211 VAL A C 1
ATOM 1725 O O . VAL A 1 211 ? 4.672 4.254 18.237 1.00 67.81 211 VAL A O 1
ATOM 1728 N N . GLN A 1 212 ? 4.057 6.186 17.297 1.00 61.38 212 GLN A N 1
ATOM 1729 C CA . GLN A 1 212 ? 5.417 6.695 17.107 1.00 61.38 212 GLN A CA 1
ATOM 1730 C C . GLN A 1 212 ? 6.114 7.033 18.428 1.00 61.38 212 GLN A C 1
ATOM 1732 O O . GLN A 1 212 ? 7.297 6.737 18.596 1.00 61.38 212 GLN A O 1
ATOM 1737 N N . SER A 1 213 ? 5.405 7.592 19.410 1.00 59.09 213 SER A N 1
ATOM 1738 C CA . SER A 1 213 ? 5.998 7.869 20.725 1.00 59.09 213 SER A CA 1
ATOM 1739 C C . SER A 1 213 ? 6.383 6.591 21.482 1.00 59.09 213 SER A C 1
ATOM 1741 O O . SER A 1 213 ? 7.414 6.576 22.162 1.00 59.09 213 SER A O 1
ATOM 1743 N N . ARG A 1 214 ? 5.635 5.488 21.314 1.00 58.56 214 ARG A N 1
ATOM 1744 C CA . ARG A 1 214 ? 6.011 4.161 21.845 1.00 58.56 214 ARG A CA 1
ATOM 1745 C C . ARG A 1 214 ? 7.315 3.645 21.219 1.00 58.56 214 ARG A C 1
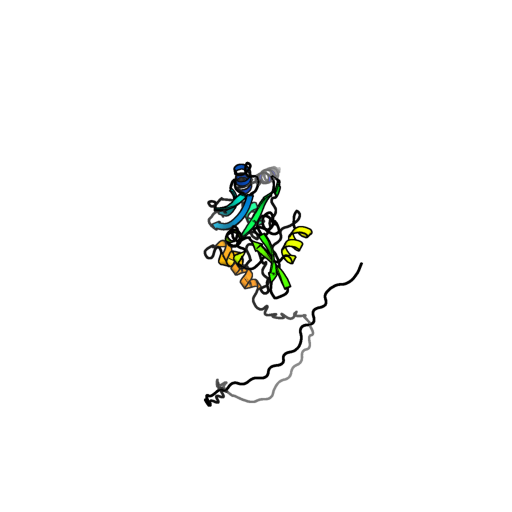ATOM 1747 O O . ARG A 1 214 ? 8.163 3.104 21.924 1.00 58.56 214 ARG A O 1
ATOM 1754 N N . VAL A 1 215 ? 7.521 3.892 19.925 1.00 55.94 215 VAL A N 1
ATOM 1755 C CA . VAL A 1 215 ? 8.750 3.547 19.187 1.00 55.94 215 VAL A CA 1
ATOM 1756 C C . VAL A 1 215 ? 9.963 4.362 19.652 1.00 55.94 215 VAL A C 1
ATOM 1758 O O . VAL A 1 215 ? 11.023 3.791 19.928 1.00 55.94 215 VAL A O 1
ATOM 1761 N N . THR A 1 216 ? 9.829 5.684 19.788 1.00 50.72 216 THR A N 1
ATOM 1762 C CA . THR A 1 216 ? 10.937 6.561 20.213 1.00 50.72 216 THR A CA 1
ATOM 1763 C C . THR A 1 216 ? 11.443 6.192 21.609 1.00 50.72 216 THR A C 1
ATOM 1765 O O . THR A 1 216 ? 12.650 6.170 21.841 1.00 50.72 216 THR A O 1
ATOM 1768 N N . ARG A 1 217 ? 10.543 5.797 22.522 1.00 48.28 217 ARG A N 1
ATOM 1769 C CA . ARG A 1 217 ? 10.905 5.319 23.869 1.00 48.28 217 ARG A CA 1
ATOM 1770 C C . ARG A 1 217 ? 11.681 3.997 23.852 1.00 48.28 217 ARG A C 1
ATOM 1772 O O . ARG A 1 217 ? 12.580 3.822 24.665 1.00 48.28 217 ARG A O 1
ATOM 1779 N N . SER A 1 218 ? 11.389 3.100 22.907 1.00 43.19 218 SER A N 1
ATOM 1780 C CA . SER A 1 218 ? 12.130 1.837 22.735 1.00 43.19 218 SER A CA 1
ATOM 1781 C C . SER A 1 218 ? 13.486 1.979 22.025 1.00 43.19 218 SER A C 1
ATOM 1783 O O . SER A 1 218 ? 14.283 1.047 22.054 1.00 43.19 218 SER A O 1
ATOM 1785 N N . SER A 1 219 ? 13.763 3.138 21.413 1.00 41.12 219 SER A N 1
ATOM 1786 C CA . SER A 1 219 ? 14.981 3.407 20.625 1.00 41.12 219 SER A CA 1
ATOM 1787 C C . SER A 1 219 ? 16.030 4.243 21.376 1.00 41.12 219 SER A C 1
ATOM 1789 O O . SER A 1 219 ? 17.061 4.597 20.804 1.00 41.12 219 SER A O 1
ATOM 1791 N N . GLY A 1 220 ? 15.768 4.612 22.637 1.00 37.28 220 GLY A N 1
ATOM 1792 C CA . GLY A 1 220 ? 16.721 5.348 23.470 1.00 37.28 220 GLY A CA 1
ATOM 1793 C C . GLY A 1 220 ? 17.959 4.502 23.803 1.00 37.28 220 GLY A C 1
ATOM 1794 O O . GLY A 1 220 ? 17.872 3.271 23.781 1.00 37.28 220 GLY A O 1
ATOM 1795 N N . PRO A 1 221 ? 19.119 5.113 24.125 1.00 38.16 221 PRO A N 1
ATOM 1796 C CA . PRO A 1 221 ? 20.289 4.361 24.557 1.00 38.16 221 PRO A CA 1
ATOM 1797 C C . PRO A 1 221 ? 19.882 3.487 25.740 1.00 38.16 221 PRO A C 1
ATOM 1799 O O . PRO A 1 221 ? 19.482 3.999 26.784 1.00 38.16 221 PRO A O 1
ATOM 1802 N N . SER A 1 222 ? 19.959 2.167 25.573 1.00 36.38 222 SER A N 1
ATOM 1803 C CA . SER A 1 222 ? 19.842 1.233 26.684 1.00 36.38 222 SER A CA 1
ATOM 1804 C C . SER A 1 222 ? 20.986 1.545 27.646 1.00 36.38 222 SER A C 1
ATOM 1806 O O . SER A 1 222 ? 22.115 1.079 27.471 1.00 36.38 222 SER A O 1
ATOM 1808 N N . SER A 1 223 ? 20.722 2.376 28.655 1.00 39.66 223 SER A N 1
ATOM 1809 C CA . SER A 1 223 ? 21.557 2.428 29.840 1.00 39.66 223 SER A CA 1
ATOM 1810 C C . SER A 1 223 ? 21.413 1.059 30.487 1.00 39.66 223 SER A C 1
ATOM 1812 O O . SER A 1 223 ? 20.466 0.796 31.225 1.00 39.66 223 SER A O 1
ATOM 1814 N N . ARG A 1 224 ? 22.335 0.157 30.147 1.00 36.59 224 ARG A N 1
ATOM 1815 C CA . ARG A 1 224 ? 22.594 -1.071 30.889 1.00 36.59 224 ARG A CA 1
ATOM 1816 C C . ARG A 1 224 ? 23.037 -0.672 32.294 1.00 36.59 224 ARG A C 1
ATOM 1818 O O . ARG A 1 224 ? 24.224 -0.700 32.610 1.00 36.59 224 ARG A O 1
ATOM 1825 N N . THR A 1 225 ? 22.098 -0.308 33.154 1.00 39.66 225 THR A N 1
ATOM 1826 C CA . THR A 1 225 ? 22.281 -0.454 34.589 1.00 39.66 225 THR A CA 1
ATOM 1827 C C . THR A 1 225 ? 22.312 -1.954 34.842 1.00 39.66 225 THR A C 1
ATOM 1829 O O . THR A 1 225 ? 21.290 -2.624 34.938 1.00 39.66 225 THR A O 1
ATOM 1832 N N . ARG A 1 226 ? 23.531 -2.504 34.864 1.00 37.22 226 ARG A N 1
ATOM 1833 C CA . ARG A 1 226 ? 23.824 -3.791 35.491 1.00 37.22 226 ARG A CA 1
ATOM 1834 C C . ARG A 1 226 ? 23.422 -3.669 36.962 1.00 37.22 226 ARG A C 1
ATOM 1836 O O . ARG A 1 226 ? 24.242 -3.297 37.795 1.00 37.22 226 ARG A O 1
ATOM 1843 N N . SER A 1 227 ? 22.166 -3.948 37.284 1.00 39.44 227 SER A N 1
ATOM 1844 C CA . SER A 1 227 ? 21.767 -4.316 38.636 1.00 39.44 227 SER A CA 1
ATOM 1845 C C . SER A 1 227 ? 22.359 -5.696 38.897 1.00 39.44 227 SER A C 1
ATOM 1847 O O . SER A 1 227 ? 21.828 -6.726 38.488 1.00 39.44 227 SER A O 1
ATOM 1849 N N . GLY A 1 228 ? 23.554 -5.686 39.488 1.00 36.38 228 GLY A N 1
ATOM 1850 C CA . GLY A 1 228 ? 24.206 -6.877 39.998 1.00 36.38 228 GLY A CA 1
ATOM 1851 C C . GLY A 1 228 ? 23.281 -7.577 40.984 1.00 36.38 228 GLY A C 1
ATOM 1852 O O . GLY A 1 228 ? 22.793 -6.976 41.937 1.00 36.38 228 GLY A O 1
ATOM 1853 N N . SER A 1 229 ? 23.044 -8.851 40.706 1.00 36.09 229 SER A N 1
ATOM 1854 C CA . SER A 1 229 ? 22.456 -9.839 41.594 1.00 36.09 229 SER A CA 1
ATOM 1855 C C . SER A 1 229 ? 23.090 -9.763 42.985 1.00 36.09 229 SER A C 1
ATOM 1857 O O . SER A 1 229 ? 24.268 -10.075 43.154 1.00 36.09 229 SER A O 1
ATOM 1859 N N . SER A 1 230 ? 22.301 -9.366 43.979 1.00 34.41 230 SER A N 1
ATOM 1860 C CA . SER A 1 230 ? 22.618 -9.500 45.395 1.00 34.41 230 SER A CA 1
ATOM 1861 C C . SER A 1 230 ? 22.557 -10.978 45.786 1.00 34.41 230 SER A C 1
ATOM 1863 O O . SER A 1 230 ? 21.536 -11.490 46.238 1.00 34.41 230 SER A O 1
ATOM 1865 N N . SER A 1 231 ? 23.671 -11.685 45.599 1.00 36.00 231 SER A N 1
ATOM 1866 C CA . SER A 1 231 ? 23.907 -12.966 46.258 1.00 36.00 231 SER A CA 1
ATOM 1867 C C . SER A 1 231 ? 24.076 -12.712 47.754 1.00 36.00 231 SER A C 1
ATOM 1869 O O . SER A 1 231 ? 25.074 -12.140 48.198 1.00 36.00 231 SER A O 1
ATOM 1871 N N . MET A 1 232 ? 23.058 -13.108 48.514 1.00 37.41 232 MET A N 1
ATOM 1872 C CA . MET A 1 232 ? 23.101 -13.205 49.965 1.00 37.41 232 MET A CA 1
ATOM 1873 C C . MET A 1 232 ? 24.157 -14.241 50.359 1.00 37.41 232 MET A C 1
ATOM 1875 O O . MET A 1 232 ? 23.961 -15.433 50.138 1.00 37.41 232 MET A O 1
ATOM 1879 N N . THR A 1 233 ? 25.253 -13.790 50.966 1.00 34.78 233 THR A N 1
ATOM 1880 C CA . THR A 1 233 ? 26.169 -14.672 51.692 1.00 34.78 233 THR A CA 1
ATOM 1881 C C . THR A 1 233 ? 26.209 -14.228 53.142 1.00 34.78 233 THR A C 1
ATOM 1883 O O . THR A 1 233 ? 26.875 -13.265 53.517 1.00 34.78 233 THR A O 1
ATOM 1886 N N . SER A 1 234 ? 25.450 -14.952 53.953 1.00 32.91 234 SER A N 1
ATOM 1887 C CA . SER A 1 234 ? 25.505 -14.931 55.405 1.00 32.91 234 SER A CA 1
ATOM 1888 C C . SER A 1 234 ? 26.846 -15.502 55.860 1.00 32.91 234 SER A C 1
ATOM 1890 O O . SER A 1 234 ? 27.109 -16.688 55.678 1.00 32.91 234 SER A O 1
ATOM 1892 N N . THR A 1 235 ? 27.704 -14.695 56.479 1.00 35.66 235 THR A N 1
ATOM 1893 C CA . THR A 1 235 ? 28.762 -15.216 57.355 1.00 35.66 235 THR A CA 1
ATOM 1894 C C . THR A 1 235 ? 29.008 -14.228 58.485 1.00 35.66 235 THR A C 1
ATOM 1896 O O . THR A 1 235 ? 29.533 -13.133 58.311 1.00 35.66 235 THR A O 1
ATOM 1899 N N . SER A 1 236 ? 28.573 -14.652 59.662 1.00 33.97 236 SER A N 1
ATOM 1900 C CA . SER A 1 236 ? 28.886 -14.114 60.976 1.00 33.97 236 SER A CA 1
ATOM 1901 C C . SER A 1 236 ? 30.390 -14.122 61.236 1.00 33.97 236 SER A C 1
ATOM 1903 O O . SER A 1 236 ? 30.962 -15.201 61.146 1.00 33.97 236 SER A O 1
ATOM 1905 N N . GLN A 1 237 ? 30.986 -13.006 61.675 1.00 36.75 237 GLN A N 1
ATOM 1906 C CA . GLN A 1 237 ? 32.021 -12.999 62.722 1.00 36.75 237 GLN A CA 1
ATOM 1907 C C . GLN A 1 237 ? 32.044 -11.650 63.458 1.00 36.75 237 GLN A C 1
ATOM 1909 O O . G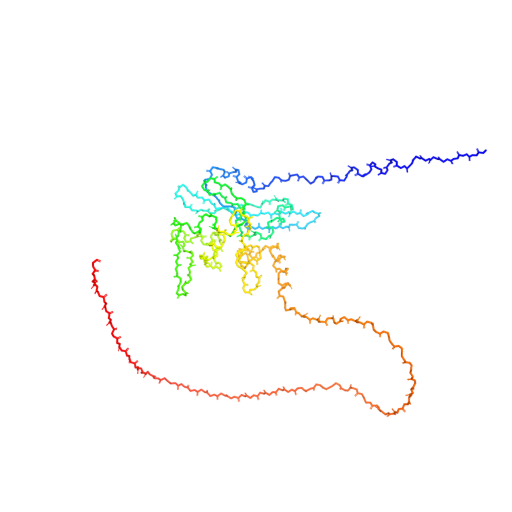LN A 1 237 ? 32.202 -10.584 62.872 1.00 36.75 237 GLN A O 1
ATOM 1914 N N . LEU A 1 238 ? 31.874 -11.738 64.775 1.00 32.28 238 LEU A N 1
ATOM 1915 C CA . LEU A 1 238 ? 32.128 -10.689 65.759 1.00 32.28 238 LEU A CA 1
ATOM 1916 C C . LEU A 1 238 ? 33.643 -10.487 65.917 1.00 32.28 238 LEU A C 1
ATOM 1918 O O . LEU A 1 238 ? 34.360 -11.487 65.948 1.00 32.28 238 LEU A O 1
ATOM 1922 N N . LYS A 1 239 ? 34.102 -9.246 66.152 1.00 31.61 239 LYS A N 1
ATOM 1923 C CA . LYS A 1 239 ? 35.022 -8.891 67.260 1.00 31.61 239 LYS A CA 1
ATOM 1924 C C . LYS A 1 239 ? 35.345 -7.388 67.328 1.00 31.61 239 LYS A C 1
ATOM 1926 O O . LYS A 1 239 ? 35.603 -6.726 66.333 1.00 31.61 239 LYS A O 1
ATOM 1931 N N . HIS A 1 240 ? 35.308 -6.905 68.567 1.00 32.00 240 HIS A N 1
ATOM 1932 C CA . HIS A 1 240 ? 35.708 -5.600 69.099 1.00 32.00 240 HIS A CA 1
ATOM 1933 C C . HIS A 1 240 ? 37.177 -5.229 68.813 1.00 32.00 240 HIS A C 1
ATOM 1935 O O . HIS A 1 240 ? 38.039 -6.100 68.936 1.00 32.00 240 HIS A O 1
ATOM 1941 N N . SER A 1 241 ? 37.476 -3.934 68.615 1.00 30.58 241 SER A N 1
ATOM 1942 C CA . SER A 1 241 ? 38.259 -3.079 69.548 1.00 30.58 241 SER A CA 1
ATOM 1943 C C . SER A 1 241 ? 38.569 -1.695 68.939 1.00 30.58 241 SER A C 1
ATOM 1945 O O . SER A 1 241 ? 39.062 -1.590 67.822 1.00 30.58 241 SER A O 1
ATOM 1947 N N . SER A 1 242 ? 38.266 -0.642 69.701 1.00 31.11 242 SER A N 1
ATOM 1948 C CA . SER A 1 242 ? 38.521 0.796 69.458 1.00 31.11 242 SER A CA 1
ATOM 1949 C C . SER A 1 242 ? 39.988 1.194 69.788 1.00 31.11 242 SER A C 1
ATOM 1951 O O . SER A 1 242 ? 40.747 0.323 70.207 1.00 31.11 242 SER A O 1
ATOM 1953 N N . PRO A 1 243 ? 40.369 2.490 69.907 1.00 48.47 243 PRO A N 1
ATOM 1954 C CA . PRO A 1 243 ? 40.296 3.642 68.984 1.00 48.47 243 PRO A CA 1
ATOM 1955 C C . PRO A 1 243 ? 41.652 4.401 68.870 1.00 48.47 243 PRO A C 1
ATOM 1957 O O . PRO A 1 243 ? 42.438 4.401 69.812 1.00 48.47 243 PRO A O 1
ATOM 1960 N N . THR A 1 244 ? 41.875 5.214 67.825 1.00 34.69 244 THR A N 1
ATOM 1961 C CA . THR A 1 244 ? 42.830 6.347 67.907 1.00 34.69 244 THR A CA 1
ATOM 1962 C C . THR A 1 244 ? 42.344 7.591 67.162 1.00 34.69 244 THR A C 1
ATOM 1964 O O . THR A 1 244 ? 41.642 7.515 66.161 1.00 34.69 244 THR A O 1
ATOM 1967 N N . ARG A 1 245 ? 42.695 8.735 67.754 1.00 31.92 245 ARG A N 1
ATOM 1968 C CA . ARG A 1 245 ? 42.134 10.088 67.639 1.00 31.92 245 ARG A CA 1
ATOM 1969 C C . ARG A 1 245 ? 42.549 10.883 66.387 1.00 31.92 245 ARG A C 1
ATOM 1971 O O . ARG A 1 245 ? 43.556 10.573 65.764 1.00 31.92 245 ARG A O 1
ATOM 1978 N N . SER A 1 246 ? 41.864 12.031 66.247 1.00 33.97 246 SER A N 1
ATOM 1979 C CA . SER A 1 246 ? 42.175 13.291 65.524 1.00 33.97 246 SER A CA 1
ATOM 1980 C C . SER A 1 246 ? 41.497 13.438 64.159 1.00 33.97 246 SER A C 1
ATOM 1982 O O . SER A 1 246 ? 41.397 12.476 63.419 1.00 33.97 246 SER A O 1
ATOM 1984 N N . SER A 1 247 ? 40.976 14.590 63.741 1.00 32.12 247 SER A N 1
ATOM 1985 C CA . SER A 1 247 ? 40.687 15.893 64.356 1.00 32.12 247 SER A CA 1
ATOM 1986 C C . SER A 1 247 ? 39.765 16.636 63.376 1.00 32.12 247 SER A C 1
ATOM 1988 O O . SER A 1 247 ? 39.593 16.217 62.236 1.00 32.12 247 SER A O 1
ATOM 1990 N N . ALA A 1 248 ? 39.167 17.723 63.849 1.00 31.92 248 ALA A N 1
ATOM 1991 C CA . ALA A 1 248 ? 38.232 18.597 63.154 1.00 31.92 248 ALA A CA 1
ATOM 1992 C C . ALA A 1 248 ? 38.640 19.013 61.725 1.00 31.92 248 ALA A C 1
ATOM 1994 O O . ALA A 1 248 ? 39.822 19.184 61.432 1.00 31.92 248 ALA A O 1
ATOM 1995 N N . GLY A 1 249 ? 37.645 19.300 60.880 1.00 31.64 249 GLY A N 1
ATOM 1996 C CA . GLY A 1 249 ? 37.868 20.027 59.631 1.00 31.64 249 GLY A CA 1
ATOM 1997 C C . GLY A 1 249 ? 36.637 20.089 58.734 1.00 31.64 249 GLY A C 1
ATOM 1998 O O . GLY A 1 249 ? 36.336 19.134 58.030 1.00 31.64 249 GLY A O 1
ATOM 1999 N N . SER A 1 250 ? 35.939 21.224 58.773 1.00 31.38 250 SER A N 1
ATOM 2000 C CA . SER A 1 250 ? 34.824 21.612 57.904 1.00 31.38 250 SER A CA 1
ATOM 2001 C C . SER A 1 250 ? 35.052 21.301 56.421 1.00 31.38 250 SER A C 1
ATOM 2003 O O . SER A 1 250 ? 36.086 21.667 55.864 1.00 31.38 250 SER A O 1
ATOM 2005 N N . SER A 1 251 ? 34.043 20.742 55.747 1.00 31.75 251 SER A N 1
ATOM 2006 C CA . SER A 1 251 ? 34.002 20.697 54.284 1.00 31.75 251 SER A CA 1
ATOM 2007 C C . SER A 1 251 ? 33.595 22.067 53.737 1.00 31.75 251 SER A C 1
ATOM 2009 O O . SER A 1 251 ? 32.418 22.433 53.728 1.00 31.75 251 SER A O 1
ATOM 2011 N N . TYR A 1 252 ? 34.585 22.831 53.290 1.00 31.27 252 TYR A N 1
ATOM 2012 C CA . TYR A 1 252 ? 34.398 23.960 52.392 1.00 31.27 252 TYR A CA 1
ATOM 2013 C C . TYR A 1 252 ? 34.223 23.433 50.965 1.00 31.27 252 TYR A C 1
ATOM 2015 O O . TYR A 1 252 ? 34.999 22.621 50.467 1.00 31.27 252 TYR A O 1
ATOM 2023 N N . ASN A 1 253 ? 33.166 23.910 50.321 1.00 39.56 253 ASN A N 1
ATOM 2024 C CA . ASN A 1 253 ? 32.912 23.748 48.903 1.00 39.56 253 ASN A CA 1
ATOM 2025 C C . ASN A 1 253 ? 33.853 24.689 48.134 1.00 39.56 253 ASN A C 1
ATOM 2027 O O . ASN A 1 253 ? 33.750 25.907 48.286 1.00 39.56 253 ASN A O 1
ATOM 2031 N N . SER A 1 254 ? 34.753 24.153 47.313 1.00 33.38 254 SER A N 1
ATOM 2032 C CA . SER A 1 254 ? 35.514 24.938 46.340 1.00 33.38 254 SER A CA 1
ATOM 2033 C C . SER A 1 254 ? 35.501 24.246 44.981 1.00 33.38 254 SER A C 1
ATOM 2035 O O . SER A 1 254 ? 36.119 23.209 44.754 1.00 33.38 254 SER A O 1
ATOM 2037 N N . GLY A 1 255 ? 34.761 24.854 44.056 1.00 33.16 255 GLY A N 1
ATOM 2038 C CA . GLY A 1 255 ? 34.955 24.641 42.632 1.00 33.16 255 GLY A CA 1
ATOM 2039 C C . GLY A 1 255 ? 36.183 25.401 42.135 1.00 33.16 255 GLY A C 1
ATOM 2040 O O . GLY A 1 255 ? 36.494 26.474 42.648 1.00 33.16 255 GLY A O 1
ATOM 2041 N N . SER A 1 256 ? 36.858 24.831 41.136 1.00 34.66 256 SER A N 1
ATOM 2042 C CA . SER A 1 256 ? 37.727 25.464 40.121 1.00 34.66 256 SER A CA 1
ATOM 2043 C C . SER A 1 256 ? 38.233 24.325 39.219 1.00 34.66 256 SER A C 1
ATOM 2045 O O . SER A 1 256 ? 38.881 23.405 39.697 1.00 34.66 256 SER A O 1
ATOM 2047 N N . SER A 1 257 ? 37.701 24.149 38.006 1.00 35.81 257 SER A N 1
ATOM 2048 C CA . SER A 1 257 ? 38.074 24.815 36.745 1.00 35.81 257 SER A CA 1
ATOM 2049 C C . SER A 1 257 ? 39.395 24.331 36.137 1.00 35.81 257 SER A C 1
ATOM 2051 O O . SER A 1 257 ? 40.454 24.515 36.725 1.00 35.81 257 SER A O 1
ATOM 2053 N N . ALA A 1 258 ? 39.339 23.873 34.885 1.00 31.06 258 ALA A N 1
ATOM 2054 C CA . ALA A 1 258 ? 40.435 24.039 33.936 1.00 31.06 258 ALA A CA 1
ATOM 2055 C C . ALA A 1 258 ? 39.843 24.304 32.545 1.00 31.06 258 ALA A C 1
ATOM 2057 O O . ALA A 1 258 ? 39.312 23.416 31.884 1.00 31.06 258 ALA A O 1
ATOM 2058 N N . ASN A 1 259 ? 39.895 25.575 32.158 1.00 35.50 259 ASN A N 1
ATOM 2059 C CA . ASN A 1 259 ? 39.571 26.101 30.843 1.00 35.50 259 ASN A CA 1
ATOM 2060 C C . ASN A 1 259 ? 40.900 26.555 30.231 1.00 35.50 259 ASN A C 1
ATOM 2062 O O . ASN A 1 259 ? 41.544 27.443 30.788 1.00 35.50 259 ASN A O 1
ATOM 2066 N N . SER A 1 260 ? 41.318 25.972 29.111 1.00 32.50 260 SER A N 1
ATOM 2067 C CA . SER A 1 260 ? 42.437 26.476 28.313 1.00 32.50 260 SER A CA 1
ATOM 2068 C C . SER A 1 260 ? 41.922 26.896 26.940 1.00 32.50 260 SER A C 1
ATOM 2070 O O . SER A 1 260 ? 41.470 26.096 26.126 1.00 32.50 260 SER A O 1
ATOM 2072 N N . ARG A 1 261 ? 41.970 28.209 26.705 1.00 35.41 261 ARG A N 1
ATOM 2073 C CA . ARG A 1 261 ? 41.827 28.831 25.389 1.00 35.41 261 ARG A CA 1
ATOM 2074 C C . ARG A 1 261 ? 43.211 28.987 24.770 1.00 35.41 261 ARG A C 1
ATOM 2076 O O . ARG A 1 261 ? 44.149 29.394 25.452 1.00 35.41 261 ARG A O 1
ATOM 2083 N N . SER A 1 262 ? 43.309 28.802 23.460 1.00 31.42 262 SER A N 1
ATOM 2084 C CA . SER A 1 262 ? 44.349 29.443 22.653 1.00 31.42 262 SER A CA 1
ATOM 2085 C C . SER A 1 262 ? 43.777 29.788 21.285 1.00 31.42 262 SER A C 1
ATOM 2087 O O . SER A 1 262 ? 43.319 28.929 20.540 1.00 31.42 262 SER A O 1
ATOM 2089 N N . SER A 1 263 ? 43.773 31.079 20.996 1.00 32.12 263 SER A N 1
ATOM 2090 C CA . SER A 1 263 ? 43.424 31.715 19.731 1.00 32.12 263 SER A CA 1
ATOM 2091 C C . SER A 1 263 ? 44.690 32.023 18.933 1.00 32.12 263 SER A C 1
ATOM 2093 O O . SER A 1 263 ? 45.653 32.508 19.519 1.00 32.12 263 SER A O 1
ATOM 2095 N N . SER A 1 264 ? 44.670 31.869 17.609 1.00 31.72 264 SER A N 1
ATOM 2096 C CA . SER A 1 264 ? 45.235 32.868 16.683 1.00 31.72 264 SER A CA 1
ATOM 2097 C C . SER A 1 264 ? 44.930 32.533 15.219 1.00 31.72 264 SER A C 1
ATOM 2099 O O . SER A 1 264 ? 44.868 31.386 14.793 1.00 31.72 264 SER A O 1
ATOM 2101 N N . SER A 1 265 ? 44.674 33.604 14.480 1.00 36.16 265 SER A N 1
ATOM 2102 C CA . SER A 1 265 ? 44.279 33.717 13.081 1.00 36.16 265 SER A CA 1
ATOM 2103 C C . SER A 1 265 ? 45.478 33.915 12.153 1.00 36.16 265 SER A C 1
ATOM 2105 O O . SER A 1 265 ? 46.328 34.730 12.497 1.00 36.16 265 SER A O 1
ATOM 2107 N N . VAL A 1 266 ? 45.456 33.370 10.928 1.00 34.84 266 VAL A N 1
ATOM 2108 C CA . VAL A 1 266 ? 46.128 33.973 9.755 1.00 34.84 266 VAL A CA 1
ATOM 2109 C C . VAL A 1 266 ? 45.323 33.685 8.477 1.00 34.84 266 VAL A C 1
ATOM 2111 O O . VAL A 1 266 ? 44.937 32.553 8.205 1.00 34.84 266 VAL A O 1
ATOM 2114 N N . ARG A 1 267 ? 45.070 34.742 7.693 1.00 35.91 267 ARG A N 1
ATOM 2115 C CA . ARG A 1 267 ? 44.567 34.720 6.307 1.00 35.91 267 ARG A CA 1
ATOM 2116 C C . ARG A 1 267 ? 45.745 34.630 5.330 1.00 35.91 267 ARG A C 1
ATOM 2118 O O . ARG A 1 267 ? 46.745 35.296 5.564 1.00 35.91 267 ARG A O 1
ATOM 2125 N N . THR A 1 268 ? 45.564 34.004 4.165 1.00 31.41 268 THR A N 1
ATOM 2126 C CA . THR A 1 268 ? 46.140 34.489 2.889 1.00 31.41 268 THR A CA 1
ATOM 2127 C C . THR A 1 268 ? 45.400 33.903 1.682 1.00 31.41 268 THR A C 1
ATOM 2129 O O . THR A 1 268 ? 44.942 32.766 1.689 1.00 31.41 268 THR A O 1
ATOM 2132 N N . ARG A 1 269 ? 45.235 34.756 0.664 1.00 31.95 269 ARG A N 1
ATOM 2133 C CA . ARG A 1 269 ? 44.675 34.499 -0.672 1.00 31.95 269 ARG A CA 1
ATOM 2134 C C . ARG A 1 269 ? 45.743 33.916 -1.611 1.00 31.95 269 ARG A C 1
ATOM 2136 O O . ARG A 1 269 ? 46.925 34.157 -1.380 1.00 31.95 269 ARG A O 1
ATOM 2143 N N . SER A 1 270 ? 45.275 33.382 -2.747 1.00 29.92 270 SER A N 1
ATOM 2144 C CA . SER A 1 270 ? 45.798 33.517 -4.135 1.00 29.92 270 SER A CA 1
ATOM 2145 C C . SER A 1 270 ? 46.012 32.167 -4.822 1.00 29.92 270 SER A C 1
ATOM 2147 O O . SER A 1 270 ? 46.635 31.276 -4.260 1.00 29.92 270 SER A O 1
ATOM 2149 N N . GLY A 1 271 ? 45.467 32.019 -6.035 1.00 28.58 271 GLY A N 1
ATOM 2150 C CA . GLY A 1 271 ? 45.493 30.773 -6.806 1.00 28.58 271 GLY A CA 1
ATOM 2151 C C . GLY A 1 271 ? 46.563 30.697 -7.893 1.00 28.58 271 GLY A C 1
ATOM 2152 O O . GLY A 1 271 ? 47.410 31.572 -8.006 1.00 28.58 271 GLY A O 1
ATOM 2153 N N . SER A 1 272 ? 46.491 29.648 -8.716 1.00 29.27 272 SER A N 1
ATOM 2154 C CA . SER A 1 272 ? 46.801 29.619 -10.158 1.00 29.27 272 SER A CA 1
ATOM 2155 C C . SER A 1 272 ? 46.684 28.187 -10.703 1.00 29.27 272 SER A C 1
ATOM 2157 O O . SER A 1 272 ? 46.767 27.202 -9.978 1.00 29.27 272 SER A O 1
ATOM 2159 N N . ARG A 1 273 ? 46.385 28.132 -12.002 1.00 31.58 273 ARG A N 1
ATOM 2160 C CA . ARG A 1 273 ? 46.106 26.987 -12.881 1.00 31.58 273 ARG A CA 1
ATOM 2161 C C . ARG A 1 273 ? 47.402 26.314 -13.346 1.00 31.58 273 ARG A C 1
ATOM 2163 O O . ARG A 1 273 ? 48.309 27.077 -13.630 1.00 31.58 273 ARG A O 1
ATOM 2170 N N . TYR A 1 274 ? 47.411 24.998 -13.602 1.00 30.98 274 TYR A N 1
ATOM 2171 C CA . TYR A 1 274 ? 47.885 24.298 -14.833 1.00 30.98 274 TYR A CA 1
ATOM 2172 C C . TYR A 1 274 ? 47.904 22.767 -14.572 1.00 30.98 274 TYR A C 1
ATOM 2174 O O . TYR A 1 274 ? 48.291 22.329 -13.500 1.00 30.98 274 TYR A O 1
ATOM 2182 N N . SER A 1 275 ? 47.208 21.950 -15.373 1.00 28.56 275 SER A N 1
ATOM 2183 C CA . SER A 1 275 ? 47.677 21.186 -16.550 1.00 28.56 275 SER A CA 1
ATOM 2184 C C . SER A 1 275 ? 48.589 19.985 -16.248 1.00 28.56 275 SER A C 1
ATOM 2186 O O . SER A 1 275 ? 49.765 20.155 -15.951 1.00 28.56 275 SER A O 1
ATOM 2188 N N . SER A 1 276 ? 48.071 18.776 -16.479 1.00 36.91 276 SER A N 1
ATOM 2189 C CA . SER A 1 276 ? 48.780 17.743 -17.242 1.00 36.91 276 SER A CA 1
ATOM 2190 C C . SER A 1 276 ? 47.765 16.773 -17.851 1.00 36.91 276 SER A C 1
ATOM 2192 O O . SER A 1 276 ? 46.900 16.213 -17.180 1.00 36.91 276 SER A O 1
ATOM 2194 N N . GLY A 1 277 ? 47.826 16.647 -19.175 1.00 29.84 277 GLY A N 1
ATOM 2195 C CA . GLY A 1 277 ? 47.072 15.655 -19.921 1.00 29.84 277 GLY A CA 1
ATOM 2196 C C . GLY A 1 277 ? 47.750 14.289 -19.880 1.00 29.84 277 GLY A C 1
ATOM 2197 O O . GLY A 1 277 ? 48.953 14.174 -19.667 1.00 29.84 277 GLY A O 1
ATOM 2198 N N . SER A 1 278 ? 46.979 13.254 -20.185 1.00 33.97 278 SER A N 1
ATOM 2199 C CA . SER A 1 278 ? 47.482 12.135 -20.976 1.00 33.97 278 SER A CA 1
ATOM 2200 C C . SER A 1 278 ? 46.327 11.545 -21.776 1.00 33.97 278 SER A C 1
ATOM 2202 O O . SER A 1 278 ? 45.344 11.027 -21.256 1.00 33.97 278 SER A O 1
ATOM 2204 N N . SER A 1 279 ? 46.440 11.713 -23.085 1.00 34.69 279 SER A N 1
ATOM 2205 C CA . SER A 1 279 ? 45.747 10.937 -24.094 1.00 34.69 279 SER A CA 1
ATOM 2206 C C . SER A 1 279 ? 46.332 9.526 -24.111 1.00 34.69 279 SER A C 1
ATOM 2208 O O . SER A 1 279 ? 47.548 9.364 -24.046 1.00 34.69 279 SER A O 1
ATOM 2210 N N . THR A 1 280 ? 45.500 8.495 -24.272 1.00 36.66 280 THR A N 1
ATOM 2211 C CA . THR A 1 280 ? 45.840 7.369 -25.157 1.00 36.66 280 THR A CA 1
ATOM 2212 C C . THR A 1 280 ? 44.640 6.467 -25.457 1.00 36.66 280 THR A C 1
ATOM 2214 O O . THR A 1 280 ? 44.059 5.842 -24.583 1.00 36.66 280 THR A O 1
ATOM 2217 N N . ARG A 1 281 ? 44.387 6.358 -26.767 1.00 35.50 281 ARG A N 1
ATOM 2218 C CA . ARG A 1 281 ? 44.032 5.148 -27.525 1.00 35.50 281 ARG A CA 1
ATOM 2219 C C . ARG A 1 281 ? 42.690 4.459 -27.267 1.00 35.50 281 ARG A C 1
ATOM 2221 O O . ARG A 1 281 ? 42.553 3.516 -26.499 1.00 35.50 281 ARG A O 1
ATOM 2228 N N . SER A 1 282 ? 41.779 4.816 -28.164 1.00 33.59 282 SER A N 1
ATOM 2229 C CA . SER A 1 282 ? 40.958 3.891 -28.943 1.00 33.59 282 SER A CA 1
ATOM 2230 C C . SER A 1 282 ? 41.652 2.559 -29.286 1.00 33.59 282 SER A C 1
ATOM 2232 O O . SER A 1 282 ? 42.746 2.531 -29.854 1.00 33.59 282 SER A O 1
ATOM 2234 N N . ARG A 1 283 ? 40.947 1.451 -29.030 1.00 39.28 283 ARG A N 1
ATOM 2235 C CA . ARG A 1 283 ? 41.052 0.199 -29.792 1.00 39.28 283 ARG A CA 1
ATOM 2236 C C . ARG A 1 283 ? 39.654 -0.368 -30.007 1.00 39.28 283 ARG A C 1
ATOM 2238 O O . ARG A 1 283 ? 39.049 -0.948 -29.114 1.00 39.28 283 ARG A O 1
ATOM 2245 N N . SER A 1 284 ? 39.168 -0.153 -31.218 1.00 32.78 284 SER A N 1
ATOM 2246 C CA . SER A 1 284 ? 38.156 -0.956 -31.880 1.00 32.78 284 SER A CA 1
ATOM 2247 C C . SER A 1 284 ? 38.693 -2.373 -32.102 1.00 32.78 284 SER A C 1
ATOM 2249 O O . SER A 1 284 ? 39.821 -2.544 -32.560 1.00 32.78 284 SER A O 1
ATOM 2251 N N . TYR A 1 285 ? 37.868 -3.381 -31.828 1.00 38.12 285 TYR A N 1
ATOM 2252 C CA . TYR A 1 285 ? 37.974 -4.682 -32.480 1.00 38.12 285 TYR A CA 1
ATOM 2253 C C . TYR A 1 285 ? 36.624 -4.997 -33.108 1.00 38.12 285 TYR A C 1
ATOM 2255 O O . TYR A 1 285 ? 35.610 -5.148 -32.433 1.00 38.12 285 TYR A O 1
ATOM 2263 N N . SER A 1 286 ? 36.651 -4.993 -34.434 1.00 37.72 286 SER A N 1
ATOM 2264 C CA . SER A 1 286 ? 35.599 -5.431 -35.331 1.00 37.72 286 SER A CA 1
ATOM 2265 C C . SER A 1 286 ? 35.894 -6.869 -35.747 1.00 37.72 286 SER A C 1
ATOM 2267 O O . SER A 1 286 ? 37.052 -7.203 -35.986 1.00 37.72 286 SER A O 1
ATOM 2269 N N . SER A 1 287 ? 34.816 -7.639 -35.896 1.00 38.00 287 SER A N 1
ATOM 2270 C CA . SER A 1 287 ? 34.618 -8.674 -36.914 1.00 38.00 287 SER A CA 1
ATOM 2271 C C . SER A 1 287 ? 35.559 -9.881 -36.946 1.00 38.00 287 SER A C 1
ATOM 2273 O O . SER A 1 287 ? 36.711 -9.792 -37.361 1.00 38.00 287 SER A O 1
ATOM 2275 N N . GLY A 1 288 ? 34.954 -11.059 -36.771 1.00 36.16 288 GLY A N 1
ATOM 2276 C CA . GLY A 1 288 ? 35.331 -12.205 -37.590 1.00 36.16 288 GLY A CA 1
ATOM 2277 C C . GLY A 1 288 ? 34.928 -13.562 -37.031 1.00 36.16 288 GLY A C 1
ATOM 2278 O O . GLY A 1 288 ? 35.614 -14.082 -36.161 1.00 36.16 288 GLY A O 1
ATOM 2279 N N . GLY A 1 289 ? 33.929 -14.188 -37.659 1.00 43.97 289 GLY A N 1
ATOM 2280 C CA . GLY A 1 289 ? 34.138 -15.554 -38.141 1.00 43.97 289 GLY A CA 1
ATOM 2281 C C . GLY A 1 289 ? 33.169 -16.641 -37.680 1.00 43.97 289 GLY A C 1
ATOM 2282 O O . GLY A 1 289 ? 33.389 -17.230 -36.632 1.00 43.97 289 GLY A O 1
ATOM 2283 N N . LYS A 1 290 ? 32.281 -16.981 -38.627 1.00 41.66 290 LYS A N 1
ATOM 2284 C CA . LYS A 1 290 ? 31.693 -18.299 -38.941 1.00 41.66 290 LYS A CA 1
ATOM 2285 C C . LYS A 1 290 ? 30.603 -18.857 -38.032 1.00 41.66 290 LYS A C 1
ATOM 2287 O O . LYS A 1 290 ? 30.885 -19.193 -36.868 1.00 41.66 290 LYS A O 1
#

Secondary structure (DSSP, 8-state):
---------SSTTTGGGSS-------PPPHHHHHHHHTTT-SSEEEEEEEEEEE-SSS-EEEEEEEEEEE-TTS-EEEEEEEEEEE-HHHHHHTTT-TTSEEEEEETTEEE---B-TTTTTTTT-TTTEEEEE-TTS-EEEEE-GGGTTHHHHTTGGGS--BHHHHHHHHHHTTTTS----PBPTTS-BSSSTTSHHHHHH-TT-HHHHHHHHHHHHHTS----------------------------------------------------------------------